Protein AF-0000000066316072 (afdb_homodimer)

Radius of gyration: 16.35 Å; Cα contacts (8 Å, |Δi|>4): 470; chains: 2; bounding box: 33×49×36 Å

Secondary structure (DSSP, 8-state):
--HHHHHHTTSS---EEEE-SSEEEEE-SS-SSSEEEEEEESS----GGG--GGGTHHHHHHHHHHHHHHHHTT-TTSEEEEEEESGGGT--SSS--EEEEESS------/--HHHHHHTTSS---EEEE-SSEEEEE-SS-SSSEEEEEEESS----GGG--GGGTHHHHHHHHHHHHHHHHTT-TTSEEEEEEESGGGT--SSS--EEEEESS------

pLDDT: mean 97.1, std 3.56, range [77.38, 98.94]

Nearest PDB structures (foldseek):
  5km6-assembly1_A-2  TM=9.736E-01  e=7.467E-12  Homo sapiens
  5waa-assembly1_B  TM=9.781E-01  e=1.065E-11  Homo sapiens
  3qgz-assembly1_A  TM=9.758E-01  e=1.065E-11  Oryctolagus cuniculus
  3o1c-assembly1_A-2  TM=9.757E-01  e=1.431E-11  Oryctolagus cuniculus
  3n1s-assembly3_I  TM=9.451E-01  e=5.895E-12  Escherichia coli

Structure (mmCIF, N/CA/C/O backbone):
data_AF-0000000066316072-model_v1
#
loop_
_entity.id
_entity.type
_entity.pdbx_description
1 polymer 'HIT-like protein CPn_0488/CP_0266/CPj0488/CpB0508'
#
loop_
_atom_site.group_PDB
_atom_site.id
_atom_site.type_symbol
_atom_site.label_atom_id
_atom_site.label_alt_id
_atom_site.label_comp_id
_atom_site.label_asym_id
_atom_site.label_entity_id
_atom_site.label_seq_id
_atom_site.pdbx_PDB_ins_code
_atom_site.Cartn_x
_atom_site.Cartn_y
_atom_site.Cartn_z
_atom_site.occupancy
_atom_site.B_iso_or_equiv
_atom_site.auth_seq_id
_atom_site.auth_comp_id
_atom_site.auth_asym_id
_atom_site.auth_atom_id
_atom_site.pdbx_PDB_model_num
ATOM 1 N N . MET A 1 1 ? -16.406 16.297 9.016 1 86.69 1 MET A N 1
ATOM 2 C CA . MET A 1 1 ? -15.125 16.844 8.586 1 86.69 1 MET A CA 1
ATOM 3 C C . MET A 1 1 ? -13.977 16.094 9.25 1 86.69 1 MET A C 1
ATOM 5 O O . MET A 1 1 ? -14 15.852 10.461 1 86.69 1 MET A O 1
ATOM 9 N N . THR A 1 2 ? -13 15.633 8.477 1 93 2 THR A N 1
ATOM 10 C CA . THR A 1 2 ? -11.906 14.859 9.047 1 93 2 THR A CA 1
ATOM 11 C C . THR A 1 2 ? -10.742 15.766 9.43 1 93 2 THR A C 1
ATOM 13 O O . THR A 1 2 ? -10.688 16.922 9.016 1 93 2 THR A O 1
ATOM 16 N N . VAL A 1 3 ? -9.914 15.281 10.273 1 95.06 3 VAL A N 1
ATOM 17 C CA . VAL A 1 3 ? -8.719 16.031 10.648 1 95.06 3 VAL A CA 1
ATOM 18 C C . VAL A 1 3 ? -7.91 16.375 9.406 1 95.06 3 VAL A C 1
ATOM 20 O O . VAL A 1 3 ? -7.301 17.453 9.336 1 95.06 3 VAL A O 1
ATOM 23 N N . PHE A 1 4 ? -7.941 15.539 8.367 1 96.81 4 PHE A N 1
ATOM 24 C CA . PHE A 1 4 ? -7.176 15.781 7.152 1 96.81 4 PHE A CA 1
ATOM 25 C C . PHE A 1 4 ? -7.781 16.922 6.352 1 96.81 4 PHE A C 1
ATOM 27 O O . PHE A 1 4 ? -7.055 17.719 5.75 1 96.81 4 PHE A O 1
ATOM 34 N N . LYS A 1 5 ? -9.055 16.984 6.391 1 96.31 5 LYS A N 1
ATOM 35 C CA . LYS A 1 5 ? -9.688 18.125 5.746 1 96.31 5 LYS A CA 1
ATOM 36 C C . LYS A 1 5 ? -9.305 19.438 6.441 1 96.31 5 LYS A C 1
ATOM 38 O O . LYS A 1 5 ? -9.102 20.453 5.785 1 96.31 5 LYS A O 1
ATOM 43 N N . GLN A 1 6 ? -9.234 19.359 7.758 1 96.75 6 GLN A N 1
ATOM 44 C CA . GLN A 1 6 ? -8.844 20.547 8.523 1 96.75 6 GLN A CA 1
ATOM 45 C C . GLN A 1 6 ? -7.41 20.953 8.203 1 96.75 6 GLN A C 1
ATOM 47 O O . GLN A 1 6 ? -7.109 22.156 8.109 1 96.75 6 GLN A O 1
ATOM 52 N N . ILE A 1 7 ? -6.582 20.016 8.055 1 96.44 7 ILE A N 1
ATOM 53 C CA . ILE A 1 7 ? -5.191 20.266 7.691 1 96.44 7 ILE A CA 1
ATOM 54 C C . ILE A 1 7 ? -5.121 20.891 6.301 1 96.44 7 ILE A C 1
ATOM 56 O O . ILE A 1 7 ? -4.465 21.906 6.102 1 96.44 7 ILE A O 1
ATOM 60 N N . ILE A 1 8 ? -5.852 20.328 5.352 1 96.62 8 ILE A N 1
ATOM 61 C CA . ILE A 1 8 ? -5.871 20.781 3.965 1 96.62 8 ILE A CA 1
ATOM 62 C C . ILE A 1 8 ? -6.395 22.203 3.889 1 96.62 8 ILE A C 1
ATOM 64 O O . ILE A 1 8 ? -5.895 23.016 3.105 1 96.62 8 ILE A O 1
ATOM 68 N N . ASP A 1 9 ? -7.301 22.516 4.773 1 96.12 9 ASP A N 1
ATOM 69 C CA . ASP A 1 9 ? -7.934 23.828 4.777 1 96.12 9 ASP A CA 1
ATOM 70 C C . ASP A 1 9 ? -7.109 24.844 5.578 1 96.12 9 ASP A C 1
ATOM 72 O O . ASP A 1 9 ? -7.461 26.016 5.656 1 96.12 9 ASP A O 1
ATOM 76 N N . GLY A 1 10 ? -6.094 24.391 6.18 1 95.38 10 GLY A N 1
ATOM 77 C CA . GLY A 1 10 ? -5.203 25.266 6.914 1 95.38 10 GLY A CA 1
ATOM 78 C C . GLY A 1 10 ? -5.723 25.625 8.297 1 95.38 10 GLY A C 1
ATOM 79 O O . GLY A 1 10 ? -5.309 26.641 8.875 1 95.38 10 GLY A O 1
ATOM 80 N N . LEU A 1 11 ? -6.609 24.844 8.797 1 95.75 11 LEU A N 1
ATOM 81 C CA . LEU A 1 11 ? -7.234 25.141 10.078 1 95.75 11 LEU A CA 1
ATOM 82 C C . LEU A 1 11 ? -6.414 24.562 11.227 1 95.75 11 LEU A C 1
ATOM 84 O O . LEU A 1 11 ? -6.5 25.047 12.359 1 95.75 11 LEU A O 1
ATOM 88 N N . ILE A 1 12 ? -5.742 23.484 11.031 1 94.88 12 ILE A N 1
ATOM 89 C CA . ILE A 1 12 ? -4.879 22.859 12.023 1 94.88 12 ILE A CA 1
ATOM 90 C C . ILE A 1 12 ? -3.441 22.812 11.5 1 94.88 12 ILE A C 1
ATOM 92 O O . ILE A 1 12 ? -3.211 22.594 10.312 1 94.88 12 ILE A O 1
ATOM 96 N N . ASP A 1 13 ? -2.564 22.922 12.461 1 95.38 13 ASP A N 1
ATOM 97 C CA . ASP A 1 13 ? -1.148 22.875 12.109 1 95.38 13 ASP A CA 1
ATOM 98 C C . ASP A 1 13 ? -0.702 21.438 11.828 1 95.38 13 ASP A C 1
ATOM 100 O O . ASP A 1 13 ? -1.252 20.5 12.391 1 95.38 13 ASP A O 1
ATOM 104 N N . CYS A 1 14 ? 0.222 21.328 10.93 1 96.38 14 CYS A N 1
ATOM 105 C CA . CYS A 1 14 ? 0.843 20.047 10.602 1 96.38 14 CYS A CA 1
ATOM 106 C C . CYS A 1 14 ? 2.297 20.234 10.18 1 96.38 14 CYS A C 1
ATOM 108 O O . CYS A 1 14 ? 2.719 21.359 9.883 1 96.38 14 CYS A O 1
ATOM 110 N N . GLU A 1 15 ? 3.051 19.234 10.32 1 98.19 15 GLU A N 1
ATOM 111 C CA . GLU A 1 15 ? 4.383 19.25 9.734 1 98.19 15 GLU A CA 1
ATOM 112 C C . GLU A 1 15 ? 4.348 18.766 8.281 1 98.19 15 GLU A C 1
ATOM 114 O O . GLU A 1 15 ? 4.586 17.594 8 1 98.19 15 GLU A O 1
ATOM 119 N N . LYS A 1 16 ? 4.16 19.719 7.465 1 98.62 16 LYS A N 1
ATOM 120 C CA . LYS A 1 16 ? 4.023 19.453 6.039 1 98.62 16 LYS A CA 1
ATOM 121 C C . LYS A 1 16 ? 5.383 19.203 5.391 1 98.62 16 LYS A C 1
ATOM 123 O O . LYS A 1 16 ? 6.316 20 5.59 1 98.62 16 LYS A O 1
ATOM 128 N N . VAL A 1 17 ? 5.426 18.219 4.582 1 98.88 17 VAL A N 1
ATOM 129 C CA . VAL A 1 17 ? 6.715 17.938 3.959 1 98.88 17 VAL A CA 1
ATOM 130 C C . VAL A 1 17 ? 6.578 17.984 2.439 1 98.88 17 VAL A C 1
ATOM 132 O O . VAL A 1 17 ? 7.582 17.984 1.72 1 98.88 17 VAL A O 1
ATOM 135 N N . PHE A 1 18 ? 5.445 17.984 1.905 1 98.88 18 PHE A N 1
ATOM 136 C CA . PHE A 1 18 ? 5.188 18.031 0.471 1 98.88 18 PHE A CA 1
ATOM 137 C C . PHE A 1 18 ? 3.771 18.516 0.189 1 98.88 18 PHE A C 1
ATOM 139 O O . PHE A 1 18 ? 2.848 18.25 0.956 1 98.88 18 PHE A O 1
ATOM 146 N N . GLU A 1 19 ? 3.643 19.25 -0.832 1 98.69 19 GLU A N 1
ATOM 147 C CA . GLU A 1 19 ? 2.303 19.625 -1.274 1 98.69 19 GLU A CA 1
ATOM 148 C C . GLU A 1 19 ? 2.289 19.984 -2.758 1 98.69 19 GLU A C 1
ATOM 150 O O . GLU A 1 19 ? 3.211 20.625 -3.256 1 98.69 19 GLU A O 1
ATOM 155 N N . ASN A 1 20 ? 1.341 19.516 -3.434 1 98.5 20 ASN A N 1
ATOM 156 C CA . ASN A 1 20 ? 1.048 19.969 -4.793 1 98.5 20 ASN A CA 1
ATOM 157 C C . ASN A 1 20 ? -0.454 20.109 -5.023 1 98.5 20 ASN A C 1
ATOM 159 O O . ASN A 1 20 ? -1.217 20.281 -4.074 1 98.5 20 ASN A O 1
ATOM 163 N N . GLU A 1 21 ? -0.884 20.109 -6.227 1 98.06 21 GLU A N 1
ATOM 164 C CA . GLU A 1 21 ? -2.289 20.344 -6.547 1 98.06 21 GLU A CA 1
ATOM 165 C C . GLU A 1 21 ? -3.176 19.234 -5.996 1 98.06 21 GLU A C 1
ATOM 167 O O . GLU A 1 21 ? -4.293 19.484 -5.543 1 98.06 21 GLU A O 1
ATOM 172 N N . ASN A 1 22 ? -2.682 18.031 -5.926 1 98.62 22 ASN A N 1
ATOM 173 C CA . ASN A 1 22 ? -3.543 16.891 -5.668 1 98.62 22 ASN A CA 1
ATOM 174 C C . ASN A 1 22 ? -3.271 16.281 -4.297 1 98.62 22 ASN A C 1
ATOM 176 O O . ASN A 1 22 ? -4.117 15.57 -3.748 1 98.62 22 ASN A O 1
ATOM 180 N N . PHE A 1 23 ? -2.059 16.594 -3.768 1 98.81 23 PHE A N 1
ATOM 181 C CA . PHE A 1 23 ? -1.688 15.867 -2.557 1 98.81 23 PHE A CA 1
ATOM 182 C C . PHE A 1 23 ? -1.082 16.812 -1.525 1 98.81 23 PHE A C 1
ATOM 184 O O . PHE A 1 23 ? -0.524 17.859 -1.882 1 98.81 23 PHE A O 1
ATOM 191 N N . ILE A 1 24 ? -1.303 16.438 -0.273 1 98.81 24 ILE A N 1
ATOM 192 C CA . ILE A 1 24 ? -0.502 16.953 0.83 1 98.81 24 ILE A CA 1
ATOM 193 C C . ILE A 1 24 ? 0.149 15.797 1.585 1 98.81 24 ILE A C 1
ATOM 195 O O . ILE A 1 24 ? -0.46 14.742 1.754 1 98.81 24 ILE A O 1
ATOM 199 N N . ALA A 1 25 ? 1.412 15.914 1.933 1 98.94 25 ALA A N 1
ATOM 200 C CA . ALA A 1 25 ? 2.094 14.93 2.768 1 98.94 25 ALA A CA 1
ATOM 201 C C . ALA A 1 25 ? 2.584 15.562 4.07 1 98.94 25 ALA A C 1
ATOM 203 O O . ALA A 1 25 ? 3.125 16.672 4.066 1 98.94 25 ALA A O 1
ATOM 204 N N . ILE A 1 26 ? 2.359 14.852 5.125 1 98.88 26 ILE A N 1
ATOM 205 C CA . ILE A 1 26 ? 2.695 15.375 6.445 1 98.88 26 ILE A CA 1
ATOM 206 C C . ILE A 1 26 ? 3.395 14.289 7.266 1 98.88 26 ILE A C 1
ATOM 208 O O . ILE A 1 26 ? 3.299 13.102 6.945 1 98.88 26 ILE A O 1
ATOM 212 N N . LYS A 1 27 ? 4.121 14.727 8.258 1 98.81 27 LYS A N 1
ATOM 213 C CA . LYS A 1 27 ? 4.605 13.766 9.242 1 98.81 27 LYS A CA 1
ATOM 214 C C . LYS A 1 27 ? 3.479 13.312 10.164 1 98.81 27 LYS A C 1
ATOM 216 O O . LYS A 1 27 ? 2.668 14.125 10.609 1 98.81 27 LYS A O 1
ATOM 221 N N . ASP A 1 28 ? 3.406 12.055 10.336 1 98.12 28 ASP A N 1
ATOM 222 C CA . ASP A 1 28 ? 2.414 11.562 11.289 1 98.12 28 ASP A CA 1
ATOM 223 C C . ASP A 1 28 ? 2.693 12.094 12.695 1 98.12 28 ASP A C 1
ATOM 225 O O . ASP A 1 28 ? 3.842 12.102 13.148 1 98.12 28 ASP A O 1
ATOM 229 N N . ARG A 1 29 ? 1.689 12.516 13.312 1 95.12 29 ARG A N 1
ATOM 230 C CA . ARG A 1 29 ? 1.823 13.078 14.648 1 95.12 29 ARG A CA 1
ATOM 231 C C . ARG A 1 29 ? 2.244 12.016 15.656 1 95.12 29 ARG A C 1
ATOM 233 O O . ARG A 1 29 ? 2.934 12.312 16.625 1 95.12 29 ARG A O 1
ATOM 240 N N . PHE A 1 30 ? 1.813 10.828 15.492 1 95.44 30 PHE A N 1
ATOM 241 C CA . PHE A 1 30 ? 2.141 9.695 16.344 1 95.44 30 PHE A CA 1
ATOM 242 C C . PHE A 1 30 ? 2.924 8.641 15.57 1 95.44 30 PHE A C 1
ATOM 244 O O . PHE A 1 30 ? 2.441 7.527 15.367 1 95.44 30 PHE A O 1
ATOM 251 N N . PRO A 1 31 ? 4.121 8.961 15.32 1 97.5 31 PRO A N 1
ATOM 252 C CA . PRO A 1 31 ? 4.902 8.109 14.43 1 97.5 31 PRO A CA 1
ATOM 253 C C . PRO A 1 31 ? 5.125 6.707 14.992 1 97.5 31 PRO A C 1
ATOM 255 O O . PRO A 1 31 ? 5.383 6.555 16.188 1 97.5 31 PRO A O 1
ATOM 258 N N . GLN A 1 32 ? 4.965 5.73 14.148 1 96.5 32 GLN A N 1
ATOM 259 C CA . GLN A 1 32 ? 5.184 4.34 14.523 1 96.5 32 GLN A CA 1
ATOM 260 C C . GLN A 1 32 ? 6.535 3.842 14.016 1 96.5 32 GLN A C 1
ATOM 262 O O . GLN A 1 32 ? 6.891 2.678 14.211 1 96.5 32 GLN A O 1
ATOM 267 N N . ALA A 1 33 ? 7.297 4.602 13.375 1 97.44 33 ALA A N 1
ATOM 268 C CA . ALA A 1 33 ? 8.664 4.398 12.891 1 97.44 33 ALA A CA 1
ATOM 269 C C . ALA A 1 33 ? 9.422 5.719 12.836 1 97.44 33 ALA A C 1
ATOM 271 O O . ALA A 1 33 ? 8.82 6.793 12.891 1 97.44 33 ALA A O 1
ATOM 272 N N . PRO A 1 34 ? 10.75 5.66 12.781 1 98.31 34 PRO A N 1
ATOM 273 C CA . PRO A 1 34 ? 11.516 6.914 12.734 1 98.31 34 PRO A CA 1
ATOM 274 C C . PRO A 1 34 ? 11.047 7.848 11.625 1 98.31 34 PRO A C 1
ATOM 276 O O . PRO A 1 3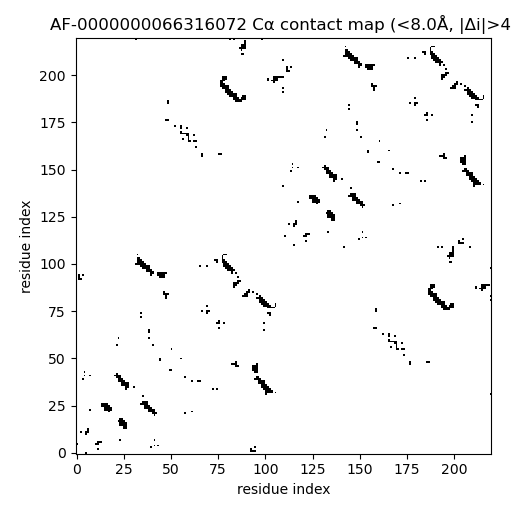4 ? 11.023 9.07 11.805 1 98.31 34 PRO A O 1
ATOM 279 N N . VAL A 1 35 ? 10.781 7.32 10.508 1 98.69 35 VAL A N 1
ATOM 280 C CA . VAL A 1 35 ? 10.125 8.039 9.422 1 98.69 35 VAL A CA 1
ATOM 281 C C . VAL A 1 35 ? 8.711 7.492 9.234 1 98.69 35 VAL A C 1
ATOM 283 O O . VAL A 1 35 ? 8.523 6.301 8.984 1 98.69 35 VAL A O 1
ATOM 286 N N . HIS A 1 36 ? 7.73 8.234 9.445 1 98.81 36 HIS A N 1
ATOM 287 C CA . HIS A 1 36 ? 6.32 7.91 9.234 1 98.81 36 HIS A CA 1
ATOM 288 C C . HIS A 1 36 ? 5.566 9.094 8.641 1 98.81 36 HIS A C 1
ATOM 290 O O . HIS A 1 36 ? 5.227 10.039 9.359 1 98.81 36 HIS A O 1
ATOM 296 N N . LEU A 1 37 ? 5.379 9.031 7.395 1 98.94 37 LEU A N 1
ATOM 297 C CA . LEU A 1 37 ? 4.711 10.094 6.652 1 98.94 37 LEU A CA 1
ATOM 298 C C . LEU A 1 37 ? 3.326 9.648 6.195 1 98.94 37 LEU A C 1
ATOM 300 O O . LEU A 1 37 ? 3.092 8.453 5.98 1 98.94 37 LEU A O 1
ATOM 304 N N . LEU A 1 38 ? 2.443 10.594 6.086 1 98.88 38 LEU A N 1
ATOM 305 C CA . LEU A 1 38 ? 1.112 10.391 5.527 1 98.88 38 LEU A CA 1
ATOM 306 C C . LEU A 1 38 ? 0.953 11.148 4.215 1 98.88 38 LEU A C 1
ATOM 308 O O . LEU A 1 38 ? 1.132 12.367 4.172 1 98.88 38 LEU A O 1
ATOM 312 N N . ILE A 1 39 ? 0.722 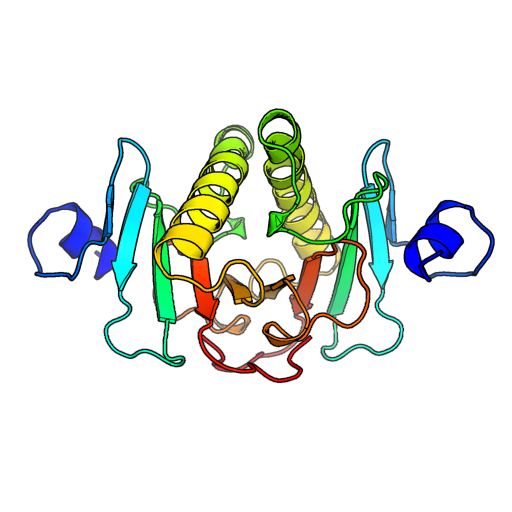10.445 3.158 1 98.94 39 ILE A N 1
ATOM 313 C CA . ILE A 1 39 ? 0.412 11.039 1.862 1 98.94 39 ILE A CA 1
ATOM 314 C C . ILE A 1 39 ? -1.1 11.047 1.646 1 98.94 39 ILE A C 1
ATOM 316 O O . ILE A 1 39 ? -1.73 9.992 1.589 1 98.94 39 ILE A O 1
ATOM 320 N N . ILE A 1 40 ? -1.68 12.227 1.47 1 98.81 40 ILE A N 1
ATOM 321 C CA . ILE A 1 40 ? -3.123 12.422 1.574 1 98.81 40 ILE A CA 1
ATOM 322 C C . ILE A 1 40 ? -3.641 13.125 0.32 1 98.81 40 ILE A C 1
ATOM 324 O O . ILE A 1 40 ? -3.258 14.258 0.031 1 98.81 40 ILE A O 1
ATOM 328 N N . PRO A 1 41 ? -4.457 12.43 -0.458 1 98.75 41 PRO A N 1
ATOM 329 C CA . PRO A 1 41 ? -5.113 13.18 -1.53 1 98.75 41 PRO A CA 1
ATOM 330 C C . PRO A 1 41 ? -5.992 14.312 -1.004 1 98.75 41 PRO A C 1
ATOM 332 O O . PRO A 1 41 ? -6.699 14.141 -0.01 1 98.75 41 PRO A O 1
ATOM 335 N N . LYS A 1 42 ? -5.895 15.43 -1.644 1 98.06 42 LYS A N 1
ATOM 336 C CA . LYS A 1 42 ? -6.699 16.578 -1.213 1 98.06 42 LYS A CA 1
ATOM 337 C C . LYS A 1 42 ? -8.18 16.328 -1.484 1 98.06 42 LYS A C 1
ATOM 339 O O . LYS A 1 42 ? -9.039 16.812 -0.74 1 98.06 42 LYS A O 1
ATOM 344 N N . LYS A 1 43 ? -8.453 15.625 -2.564 1 97.19 43 LYS A N 1
ATOM 345 C CA . LYS A 1 43 ? -9.828 15.211 -2.807 1 97.19 43 LYS A CA 1
ATOM 346 C C . LYS A 1 43 ? -10.359 14.367 -1.654 1 97.19 43 LYS A C 1
ATOM 348 O O . LYS A 1 43 ? -9.664 13.484 -1.148 1 97.19 43 LYS A O 1
ATOM 353 N N . PRO A 1 44 ? -11.578 14.633 -1.208 1 97.06 44 PRO A N 1
ATOM 354 C CA . PRO A 1 44 ? -12.133 13.906 -0.063 1 97.06 44 PRO A CA 1
ATOM 355 C C . PRO A 1 44 ? -12.609 12.5 -0.429 1 97.06 44 PRO A C 1
ATOM 357 O O . PRO A 1 44 ? -13.82 12.258 -0.506 1 97.06 44 PRO A O 1
ATOM 360 N N . ILE A 1 45 ? -11.797 11.609 -0.565 1 98 45 ILE A N 1
ATOM 361 C CA . ILE A 1 45 ? -12.094 10.203 -0.807 1 98 45 ILE A CA 1
ATOM 362 C C . ILE A 1 45 ? -12.031 9.43 0.509 1 98 45 ILE A C 1
ATOM 364 O O . ILE A 1 45 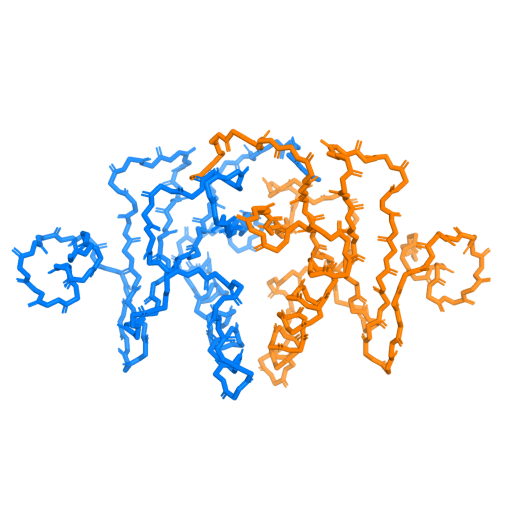? -10.977 9.344 1.14 1 98 45 ILE A O 1
ATOM 368 N N . PRO A 1 46 ? -13.094 8.852 0.931 1 98.31 46 PRO A N 1
ATOM 369 C CA . PRO A 1 46 ? -13.125 8.25 2.268 1 98.31 46 PRO A CA 1
ATOM 370 C C . PRO A 1 46 ? -12.219 7.031 2.389 1 98.31 46 PRO A C 1
ATOM 372 O O . PRO A 1 46 ? -11.453 6.918 3.35 1 98.31 46 PRO A O 1
ATOM 375 N N . ARG A 1 47 ? -12.398 6.121 1.463 1 98.62 47 ARG A N 1
ATOM 376 C CA . ARG A 1 47 ? -11.648 4.875 1.478 1 98.62 47 ARG A CA 1
ATOM 377 C C . ARG A 1 47 ? -10.992 4.617 0.126 1 98.62 47 ARG A C 1
ATOM 379 O O . ARG A 1 47 ? -11.43 5.145 -0.896 1 98.62 47 ARG A O 1
ATOM 386 N N . PHE A 1 48 ? -9.898 3.748 0.186 1 98.88 48 PHE A N 1
ATOM 387 C CA . PHE A 1 48 ? -9.289 3.307 -1.062 1 98.88 48 PHE A CA 1
ATOM 388 C C . PHE A 1 48 ? -10.336 2.693 -1.987 1 98.88 48 PHE A C 1
ATOM 390 O O . PHE A 1 48 ? -10.336 2.957 -3.191 1 98.88 48 PHE A O 1
ATOM 397 N N . GLN A 1 49 ? -11.234 1.927 -1.462 1 98.81 49 GLN A N 1
ATOM 398 C CA . GLN A 1 49 ? -12.266 1.227 -2.211 1 98.81 49 GLN A CA 1
ATOM 399 C C . GLN A 1 49 ? -13.242 2.211 -2.852 1 98.81 49 GLN A C 1
ATOM 401 O O . GLN A 1 49 ? -14.039 1.834 -3.717 1 98.81 49 GLN A O 1
ATOM 406 N N . ASP A 1 50 ? -13.203 3.414 -2.438 1 98.62 50 ASP A N 1
ATOM 407 C CA . ASP A 1 50 ? -14.148 4.414 -2.918 1 98.62 50 ASP A CA 1
ATOM 408 C C . ASP A 1 50 ? -13.539 5.27 -4.023 1 98.62 50 ASP A C 1
ATOM 410 O O . ASP A 1 50 ? -14.188 6.176 -4.551 1 98.62 50 ASP A O 1
ATOM 414 N N . ILE A 1 51 ? -12.25 5.016 -4.379 1 98.69 51 ILE A N 1
ATOM 415 C CA . ILE A 1 51 ? -11.648 5.758 -5.484 1 98.69 51 ILE A CA 1
ATOM 416 C C . ILE A 1 51 ? -12.438 5.496 -6.766 1 98.69 51 ILE A C 1
ATOM 418 O O . ILE A 1 51 ? -12.586 4.348 -7.191 1 98.69 51 ILE A O 1
ATOM 422 N N . PRO A 1 52 ? -12.906 6.574 -7.355 1 97.75 52 PRO A N 1
ATOM 423 C CA . PRO A 1 52 ? -13.555 6.355 -8.656 1 97.75 52 PRO A CA 1
ATOM 424 C C . PRO A 1 52 ? -12.578 5.844 -9.711 1 97.75 52 PRO A C 1
ATOM 426 O O . PRO A 1 52 ? -11.406 6.223 -9.719 1 97.75 52 PRO A O 1
ATOM 429 N N . GLY A 1 53 ? -13.078 5.031 -10.594 1 95.5 53 GLY A N 1
ATOM 430 C CA . GLY A 1 53 ? -12.25 4.422 -11.625 1 95.5 53 GLY A CA 1
ATOM 431 C C . GLY A 1 53 ? -11.383 5.426 -12.367 1 95.5 53 GLY A C 1
ATOM 432 O O . GLY A 1 53 ? -10.211 5.164 -12.633 1 95.5 53 GLY A O 1
ATOM 433 N N . ASP A 1 54 ? -11.914 6.543 -12.734 1 96.25 54 ASP A N 1
ATOM 434 C CA . ASP A 1 54 ? -11.211 7.551 -13.523 1 96.25 54 ASP A CA 1
ATOM 435 C C . ASP A 1 54 ? -10.25 8.359 -12.648 1 96.25 54 ASP A C 1
ATOM 437 O O . ASP A 1 54 ? -9.492 9.188 -13.156 1 96.25 54 ASP A O 1
ATOM 441 N N . GLU A 1 55 ? -10.266 8.102 -11.344 1 97.81 55 GLU A N 1
ATOM 442 C CA . GLU A 1 55 ? -9.383 8.812 -10.422 1 97.81 55 GLU A CA 1
ATOM 443 C C . GLU A 1 55 ? -8.258 7.906 -9.922 1 97.81 55 GLU A C 1
ATOM 445 O O . GLU A 1 55 ? -7.367 8.359 -9.203 1 97.81 55 GLU A O 1
ATOM 450 N N . MET A 1 56 ? -8.25 6.742 -10.406 1 98.38 56 MET A N 1
ATOM 451 C CA . MET A 1 56 ? -7.262 5.789 -9.914 1 98.38 56 MET A CA 1
A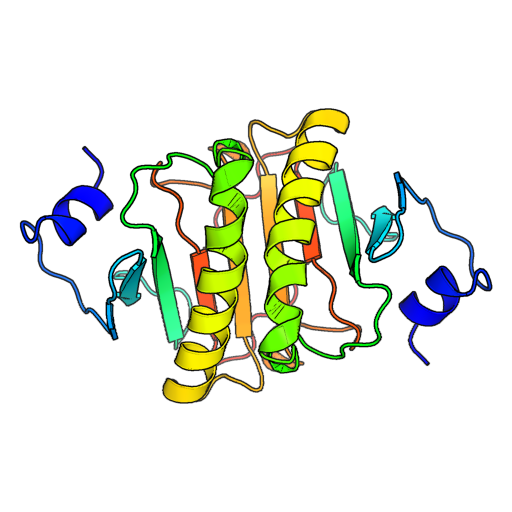TOM 452 C C . MET A 1 56 ? -5.855 6.211 -10.32 1 98.38 56 MET A C 1
ATOM 454 O O . MET A 1 56 ? -4.871 5.719 -9.773 1 98.38 56 MET A O 1
ATOM 458 N N . ILE A 1 57 ? -5.773 7.148 -11.281 1 98.19 57 ILE A N 1
ATOM 459 C CA . ILE A 1 57 ? -4.496 7.711 -11.703 1 98.19 57 ILE A CA 1
ATOM 460 C C . ILE A 1 57 ? -3.816 8.398 -10.523 1 98.19 57 ILE A C 1
ATOM 462 O O . ILE A 1 57 ? -2.594 8.555 -10.508 1 98.19 57 ILE A O 1
ATOM 466 N N . LEU A 1 58 ? -4.582 8.812 -9.523 1 98.38 58 LEU A N 1
ATOM 467 C CA . LEU A 1 58 ? -4.047 9.406 -8.297 1 98.38 58 LEU A CA 1
ATOM 468 C C . LEU A 1 58 ? -3.045 8.469 -7.637 1 98.38 58 LEU A C 1
ATOM 470 O O . LEU A 1 58 ? -2.076 8.93 -7.023 1 98.38 58 LEU A O 1
ATOM 474 N N . MET A 1 59 ? -3.217 7.176 -7.812 1 98.5 59 MET A N 1
ATOM 475 C CA . MET A 1 59 ? -2.33 6.219 -7.16 1 98.5 59 MET A CA 1
ATOM 476 C C . MET A 1 59 ? -0.975 6.168 -7.859 1 98.5 59 MET A C 1
ATOM 478 O O . MET A 1 59 ? 0.049 5.926 -7.215 1 98.5 59 MET A O 1
ATOM 482 N N . ALA A 1 60 ? -0.968 6.391 -9.156 1 98.69 60 ALA A N 1
ATOM 483 C CA . ALA A 1 60 ? 0.314 6.543 -9.844 1 98.69 60 ALA A CA 1
ATOM 484 C C . ALA A 1 60 ? 1.062 7.773 -9.336 1 98.69 60 ALA A C 1
ATOM 486 O O . ALA A 1 60 ? 2.266 7.711 -9.07 1 98.69 60 ALA A O 1
ATOM 487 N N . GLU A 1 61 ? 0.339 8.82 -9.203 1 98.69 61 GLU A N 1
ATOM 488 C CA . GLU A 1 61 ? 0.955 10.031 -8.688 1 98.69 61 GLU A CA 1
ATOM 489 C C . GLU A 1 61 ? 1.438 9.844 -7.25 1 98.69 61 GLU A C 1
ATOM 491 O O . GLU A 1 61 ? 2.545 10.266 -6.902 1 98.69 61 GLU A O 1
ATOM 496 N N . ALA A 1 62 ? 0.628 9.234 -6.438 1 98.81 62 ALA A N 1
ATOM 497 C CA . ALA A 1 62 ? 1.021 8.945 -5.059 1 98.81 62 ALA A CA 1
ATOM 498 C C . ALA A 1 62 ? 2.303 8.125 -5.016 1 98.81 62 ALA A C 1
ATOM 500 O O . ALA A 1 62 ? 3.17 8.352 -4.168 1 98.81 62 ALA A O 1
ATOM 501 N N . GLY A 1 63 ? 2.381 7.129 -5.926 1 98.88 63 GLY A N 1
ATOM 502 C CA . GLY A 1 63 ? 3.582 6.312 -5.992 1 98.88 63 GLY A CA 1
ATOM 503 C C . GLY A 1 63 ? 4.84 7.121 -6.242 1 98.88 63 GLY A C 1
ATOM 504 O O . GLY A 1 63 ? 5.879 6.875 -5.621 1 98.88 63 GLY A O 1
ATOM 505 N N . LYS A 1 64 ? 4.707 8.055 -7.102 1 98.81 64 LYS A N 1
ATOM 506 C CA . LYS A 1 64 ? 5.84 8.93 -7.367 1 98.81 64 LYS A CA 1
ATOM 507 C C . LYS A 1 64 ? 6.23 9.727 -6.121 1 98.81 64 LYS A C 1
ATOM 509 O O . LYS A 1 64 ? 7.414 9.891 -5.832 1 98.81 64 LYS A O 1
ATOM 514 N N . ILE A 1 65 ? 5.246 10.219 -5.438 1 98.94 65 ILE A N 1
ATOM 515 C CA . ILE A 1 65 ? 5.477 10.992 -4.223 1 98.94 65 ILE A CA 1
ATOM 516 C C . ILE A 1 65 ? 6.148 10.117 -3.17 1 98.94 65 ILE A C 1
ATOM 518 O O . ILE A 1 65 ? 7.078 10.555 -2.488 1 98.94 65 ILE A O 1
ATOM 522 N N . VAL A 1 66 ? 5.707 8.859 -3.064 1 98.94 66 VAL A N 1
ATOM 523 C CA . VAL A 1 66 ? 6.301 7.91 -2.133 1 98.94 66 VAL A CA 1
ATOM 524 C C . VAL A 1 66 ? 7.789 7.746 -2.438 1 98.94 66 VAL A C 1
ATOM 526 O O . VAL A 1 66 ? 8.633 7.867 -1.542 1 98.94 66 VAL A O 1
ATOM 529 N N . GLN A 1 67 ? 8.109 7.473 -3.707 1 98.88 67 GLN A N 1
ATOM 530 C CA . GLN A 1 67 ? 9.508 7.297 -4.082 1 98.88 67 GLN A CA 1
ATOM 531 C C . GLN A 1 67 ? 10.328 8.531 -3.746 1 98.88 67 GLN A C 1
ATOM 533 O O . GLN A 1 67 ? 11.438 8.43 -3.215 1 98.88 67 GLN A O 1
ATOM 538 N N . GLU A 1 68 ? 9.789 9.68 -4.086 1 98.88 68 GLU A N 1
ATOM 539 C CA . GLU A 1 68 ? 10.484 10.945 -3.875 1 98.88 68 GLU A CA 1
ATOM 540 C C . GLU A 1 68 ? 10.742 11.188 -2.391 1 98.88 68 GLU A C 1
ATOM 542 O O . GLU A 1 68 ? 11.867 11.5 -1.996 1 98.88 68 GLU A O 1
ATOM 547 N N . LEU A 1 69 ? 9.711 11.047 -1.577 1 98.94 69 LEU A N 1
ATOM 548 C CA . LEU A 1 69 ? 9.836 11.32 -0.149 1 98.94 69 LEU A CA 1
ATOM 549 C C . LEU A 1 69 ? 10.719 10.273 0.531 1 98.94 69 LEU A C 1
ATOM 551 O O . LEU A 1 69 ? 11.445 10.594 1.476 1 98.94 69 LEU A O 1
ATOM 555 N N . ALA A 1 70 ? 10.641 9.008 0.053 1 98.94 70 ALA A N 1
ATOM 556 C CA . ALA A 1 70 ? 11.531 7.984 0.59 1 98.94 70 ALA A CA 1
ATOM 557 C C . ALA A 1 70 ? 12.992 8.359 0.384 1 98.94 70 ALA A C 1
ATOM 559 O O . ALA A 1 70 ? 13.82 8.188 1.283 1 98.94 70 ALA A O 1
ATOM 560 N N . ALA A 1 71 ? 13.273 8.789 -0.789 1 98.81 71 ALA A N 1
ATOM 561 C CA . ALA A 1 71 ? 14.633 9.242 -1.083 1 98.81 71 ALA A CA 1
ATOM 562 C C . ALA A 1 71 ? 15.016 10.438 -0.22 1 98.81 71 ALA A C 1
ATOM 564 O O . ALA A 1 71 ? 16.094 10.469 0.37 1 98.81 71 ALA A O 1
ATOM 565 N N . GLU A 1 72 ? 14.156 11.445 -0.148 1 98.88 72 GLU A N 1
ATOM 566 C CA . GLU A 1 72 ? 14.414 12.688 0.577 1 98.88 72 GLU A CA 1
ATOM 567 C C . GLU A 1 72 ? 14.656 12.422 2.059 1 98.88 72 GLU A C 1
ATOM 569 O O . GLU A 1 72 ? 15.484 13.086 2.688 1 98.88 72 GLU A O 1
ATOM 574 N N . PHE A 1 73 ? 13.961 11.461 2.625 1 98.81 73 PHE A N 1
ATOM 575 C CA . PHE A 1 73 ? 14.047 11.188 4.055 1 98.81 73 PHE A CA 1
ATOM 576 C C . PHE A 1 73 ? 15.031 10.062 4.336 1 98.81 73 PHE A C 1
ATOM 578 O O . PHE A 1 73 ? 15.117 9.57 5.461 1 98.81 73 PHE A O 1
ATOM 585 N N . GLY A 1 74 ? 15.719 9.602 3.312 1 98.56 74 GLY A N 1
ATOM 586 C CA . GLY A 1 74 ? 16.844 8.688 3.471 1 98.56 74 GLY A CA 1
ATOM 587 C C . GLY A 1 74 ? 16.406 7.254 3.734 1 98.56 74 GLY A C 1
ATOM 588 O O . GLY A 1 74 ? 17.109 6.504 4.41 1 98.56 74 GLY A O 1
ATOM 589 N N . ILE A 1 75 ? 15.234 6.859 3.254 1 98.69 75 ILE A N 1
ATOM 590 C CA . ILE A 1 75 ? 14.758 5.516 3.549 1 98.69 75 ILE A CA 1
ATOM 591 C C . ILE A 1 75 ? 14.508 4.762 2.244 1 98.69 75 ILE A C 1
ATOM 593 O O . ILE A 1 75 ? 13.797 3.754 2.229 1 98.69 75 ILE A O 1
ATOM 597 N N . ALA A 1 76 ? 15.031 5.168 1.141 1 98.69 76 ALA A N 1
ATOM 598 C CA . ALA A 1 76 ? 14.781 4.609 -0.185 1 98.69 76 ALA A CA 1
ATOM 599 C C . ALA A 1 76 ? 15.164 3.135 -0.245 1 98.69 76 ALA A C 1
ATOM 601 O O . ALA A 1 76 ? 14.609 2.371 -1.033 1 98.69 76 ALA A O 1
ATOM 602 N N . ASP A 1 77 ? 16.062 2.705 0.631 1 97.5 77 ASP A N 1
ATOM 603 C CA . ASP A 1 77 ? 16.562 1.335 0.575 1 97.5 77 ASP A CA 1
ATOM 604 C C . ASP A 1 77 ? 15.711 0.399 1.423 1 97.5 77 ASP A C 1
ATOM 606 O O . ASP A 1 77 ? 15.867 -0.822 1.362 1 97.5 77 ASP A O 1
ATOM 610 N N . GLY A 1 78 ? 14.82 1.009 2.189 1 98.06 78 GLY A N 1
ATOM 611 C CA . GLY A 1 78 ? 13.977 0.183 3.041 1 98.06 78 GLY A CA 1
AT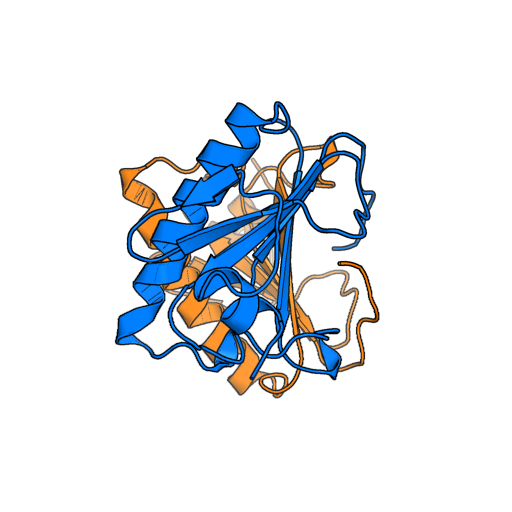OM 612 C C . GLY A 1 78 ? 12.828 0.949 3.658 1 98.06 78 GLY A C 1
ATOM 613 O O . GLY A 1 78 ? 13.031 1.788 4.539 1 98.06 78 GLY A O 1
ATOM 614 N N . TYR A 1 79 ? 11.641 0.578 3.223 1 98.62 79 TYR A N 1
ATOM 615 C CA . TYR A 1 79 ? 10.438 1.179 3.793 1 98.62 79 TYR A CA 1
ATOM 616 C C . TYR A 1 79 ? 9.211 0.314 3.518 1 98.62 79 TYR A C 1
ATOM 618 O O . TYR A 1 79 ? 9.305 -0.703 2.826 1 98.62 79 TYR A O 1
ATOM 626 N N . ARG A 1 80 ? 8.125 0.668 4.133 1 98.56 80 ARG A N 1
ATOM 627 C CA . ARG A 1 80 ? 6.844 -0.005 3.957 1 98.56 80 ARG A CA 1
ATOM 628 C C . ARG A 1 80 ? 5.742 0.995 3.627 1 98.56 80 ARG A C 1
ATOM 630 O O . ARG A 1 80 ? 5.691 2.082 4.203 1 98.56 80 ARG A O 1
ATOM 637 N N . VAL A 1 81 ? 4.961 0.69 2.65 1 98.81 81 VAL A N 1
ATOM 638 C CA . VAL A 1 81 ? 3.76 1.447 2.316 1 98.81 81 VAL A CA 1
ATOM 639 C C . VAL A 1 81 ? 2.523 0.701 2.814 1 98.81 81 VAL A C 1
ATOM 641 O O . VAL A 1 81 ? 2.391 -0.506 2.596 1 98.81 81 VAL A O 1
ATOM 644 N N . VAL A 1 82 ? 1.624 1.409 3.484 1 98.56 82 VAL A N 1
ATOM 645 C CA . VAL A 1 82 ? 0.423 0.778 4.02 1 98.56 82 VAL A CA 1
ATOM 646 C C . VAL A 1 82 ? -0.799 1.635 3.697 1 98.56 82 VAL A C 1
ATOM 648 O O . VAL A 1 82 ? -0.762 2.859 3.842 1 98.56 82 VAL A O 1
ATOM 651 N N . ILE A 1 83 ? -1.792 1.054 3.234 1 98.69 83 ILE A N 1
ATOM 652 C CA . ILE A 1 83 ? -3.107 1.671 3.102 1 98.69 83 ILE A CA 1
ATOM 653 C C . ILE A 1 83 ? -4.145 0.837 3.85 1 98.69 83 ILE A C 1
ATOM 655 O O . ILE A 1 83 ? -4.336 -0.344 3.549 1 98.69 83 ILE A O 1
ATOM 659 N N . ASN A 1 84 ? -4.781 1.417 4.793 1 98.31 84 ASN A N 1
ATOM 660 C CA . ASN A 1 84 ? -5.898 0.79 5.492 1 98.31 84 ASN A CA 1
ATOM 661 C C . ASN A 1 84 ? -7.238 1.204 4.887 1 98.31 84 ASN A C 1
ATOM 663 O O . ASN A 1 84 ? -7.496 2.395 4.699 1 98.31 84 ASN A O 1
ATOM 667 N N . ASN A 1 85 ? -7.938 0.236 4.527 1 98.56 85 ASN A N 1
ATOM 668 C CA . ASN A 1 85 ? -9.25 0.497 3.953 1 98.56 85 ASN A CA 1
ATOM 669 C C . ASN A 1 85 ? -10.367 -0.012 4.859 1 98.56 85 ASN A C 1
ATOM 671 O O . ASN A 1 85 ? -10.484 -1.217 5.094 1 98.56 85 ASN A O 1
ATOM 675 N N . GLY A 1 86 ? -11.219 0.859 5.375 1 97.69 86 GLY A N 1
ATOM 676 C CA . GLY A 1 86 ? -12.336 0.459 6.211 1 97.69 86 GLY A CA 1
ATOM 677 C C . GLY A 1 8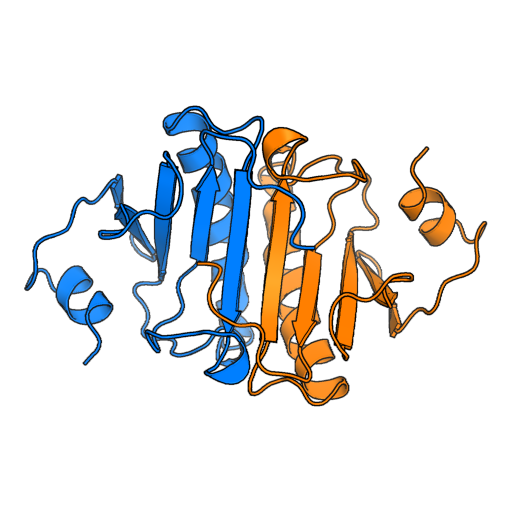6 ? -11.922 0.095 7.625 1 97.69 86 GLY A C 1
ATOM 678 O O . GLY A 1 86 ? -10.742 -0.118 7.895 1 97.69 86 GLY A O 1
ATOM 679 N N . ALA A 1 87 ? -12.953 -0.03 8.484 1 96 87 ALA A N 1
ATOM 680 C CA . ALA A 1 87 ? -12.711 -0.256 9.906 1 96 87 ALA A CA 1
ATOM 681 C C . ALA A 1 87 ? -11.984 -1.579 10.133 1 96 87 ALA A C 1
ATOM 683 O O . ALA A 1 87 ? -11.047 -1.649 10.93 1 96 87 ALA A O 1
ATOM 684 N N . GLU A 1 88 ? -12.367 -2.557 9.445 1 96.25 88 GLU A N 1
ATOM 685 C CA . GLU A 1 88 ? -11.742 -3.865 9.625 1 96.25 88 GLU A CA 1
ATOM 686 C C . GLU A 1 88 ? -10.312 -3.873 9.078 1 96.25 88 GLU A C 1
ATOM 688 O O . GLU A 1 88 ? -9.508 -4.727 9.453 1 96.25 88 GLU A O 1
ATOM 693 N N . GLY A 1 89 ? -10.008 -2.965 8.203 1 97.19 89 GLY A N 1
ATOM 694 C CA . GLY A 1 89 ? -8.648 -2.797 7.723 1 97.19 89 GLY A CA 1
ATOM 695 C C . GLY A 1 89 ? -7.777 -1.992 8.664 1 97.19 89 GLY A C 1
ATOM 696 O O . GLY A 1 89 ? -6.566 -1.871 8.453 1 97.19 89 GLY A O 1
ATOM 697 N N . GLY A 1 90 ? -8.453 -1.452 9.695 1 96.62 90 GLY A N 1
ATOM 698 C CA . GLY A 1 90 ? -7.723 -0.657 10.672 1 96.62 90 GLY A CA 1
ATOM 699 C C . GLY A 1 90 ? -7.758 0.831 10.367 1 96.62 90 GLY A C 1
ATOM 700 O O . GLY A 1 90 ? -6.98 1.6 10.938 1 96.62 90 GLY A O 1
ATOM 701 N N . GLN A 1 91 ? -8.547 1.211 9.477 1 97.06 91 GLN A N 1
ATOM 702 C CA . GLN A 1 91 ? -8.656 2.627 9.141 1 97.06 91 GLN A CA 1
ATOM 703 C C . GLN A 1 91 ? -9.352 3.402 10.258 1 97.06 91 GLN A C 1
ATOM 705 O O . GLN A 1 91 ? -10.453 3.047 10.68 1 97.06 91 GLN A O 1
ATOM 710 N N . ALA A 1 92 ? -8.68 4.469 10.688 1 95.44 92 ALA A N 1
ATOM 711 C CA . ALA A 1 92 ? -9.219 5.262 11.789 1 95.44 92 ALA A CA 1
ATOM 712 C C . ALA A 1 92 ? -9.734 6.609 11.297 1 95.44 92 ALA A C 1
ATOM 714 O O . ALA A 1 92 ? -10.617 7.211 11.914 1 95.44 92 ALA A O 1
ATOM 715 N N . VAL A 1 93 ? -9.141 7.137 10.281 1 96.75 93 VAL A N 1
ATOM 716 C CA . VAL A 1 93 ? -9.555 8.375 9.633 1 96.75 93 VAL A CA 1
ATOM 717 C C . VAL A 1 93 ? -10.117 8.062 8.25 1 96.75 93 VAL A C 1
ATOM 719 O O . VAL A 1 93 ? -9.43 7.477 7.41 1 96.75 93 VAL A O 1
ATOM 722 N N . PHE A 1 94 ? -11.391 8.391 8.102 1 97.56 94 PHE A N 1
ATOM 723 C CA . PHE A 1 94 ? -12.047 8.023 6.852 1 97.56 94 PHE A CA 1
ATOM 724 C C . PHE A 1 94 ? -11.852 9.109 5.801 1 97.56 94 PHE A C 1
ATOM 726 O O . PHE A 1 94 ? -12.82 9.695 5.316 1 97.56 94 PHE A O 1
ATOM 733 N N . HIS A 1 95 ? -10.719 9.359 5.5 1 98.5 95 HIS A N 1
ATOM 734 C CA . HIS A 1 95 ? -10.07 10.086 4.414 1 98.5 95 HIS A CA 1
ATOM 735 C C . HIS A 1 95 ? -8.812 9.352 3.941 1 98.5 95 HIS A C 1
ATOM 737 O O . HIS A 1 95 ? -7.852 9.211 4.695 1 98.5 95 HIS A O 1
ATOM 743 N N . LEU A 1 96 ? -8.93 8.859 2.727 1 98.44 96 LEU A N 1
ATOM 744 C CA . LEU A 1 96 ? -7.863 8.031 2.178 1 98.44 96 LEU A CA 1
ATOM 745 C C . LEU A 1 96 ? -6.492 8.633 2.469 1 98.44 96 LEU A C 1
ATOM 747 O O . LEU A 1 96 ? -6.305 9.844 2.332 1 98.44 96 LEU A O 1
ATOM 751 N N . HIS A 1 97 ? -5.586 7.848 2.953 1 98.62 97 HIS A N 1
ATOM 752 C CA . HIS A 1 97 ? -4.199 8.266 3.143 1 98.62 97 HIS A CA 1
ATOM 753 C C . HIS A 1 97 ? -3.258 7.066 3.09 1 98.62 97 HIS A C 1
ATOM 755 O O . HIS A 1 97 ? -3.643 5.949 3.443 1 98.62 97 HIS A O 1
ATOM 761 N N . ILE A 1 98 ? -2.084 7.336 2.646 1 98.88 98 ILE A N 1
ATOM 762 C CA . ILE A 1 98 ? -1.03 6.348 2.455 1 98.88 98 ILE A CA 1
ATOM 763 C C . ILE A 1 98 ? 0.058 6.539 3.51 1 98.88 98 ILE A C 1
ATOM 765 O O . ILE A 1 98 ? 0.604 7.637 3.652 1 98.88 98 ILE A O 1
ATOM 769 N N . HIS A 1 99 ? 0.273 5.504 4.234 1 98.88 99 HIS A N 1
ATOM 770 C CA . HIS A 1 99 ? 1.361 5.531 5.207 1 98.88 99 HIS A CA 1
ATOM 771 C C . HIS A 1 99 ? 2.688 5.152 4.559 1 98.88 99 HIS A C 1
ATOM 773 O O . HIS A 1 99 ? 2.783 4.129 3.877 1 98.88 99 HIS A O 1
ATOM 779 N N . LEU A 1 100 ? 3.648 5.918 4.73 1 98.88 100 LEU A N 1
ATOM 780 C CA . LEU A 1 100 ? 5.035 5.629 4.375 1 98.88 100 LEU A CA 1
ATOM 781 C C . LEU A 1 100 ? 5.902 5.52 5.625 1 98.88 100 LEU A C 1
ATOM 783 O O . LEU A 1 100 ? 6.129 6.516 6.316 1 98.88 100 LEU A O 1
ATOM 787 N N . LEU A 1 101 ? 6.355 4.316 5.898 1 98.62 101 LEU A N 1
ATOM 788 C CA . LEU A 1 101 ? 7.09 4.047 7.129 1 98.62 101 LEU A CA 1
ATOM 789 C C . LEU A 1 101 ? 8.508 3.57 6.824 1 98.62 101 LEU A C 1
ATOM 791 O O . LEU A 1 101 ? 8.711 2.783 5.902 1 98.62 101 LEU A O 1
ATOM 795 N N . GLY A 1 102 ? 9.484 4.031 7.512 1 98.31 102 GLY A N 1
ATOM 796 C CA . GLY A 1 102 ? 10.867 3.584 7.359 1 98.31 102 GLY A CA 1
ATOM 797 C C . GLY A 1 102 ? 11.797 4.145 8.422 1 98.31 102 GLY A C 1
ATOM 798 O O . GLY A 1 102 ? 11.336 4.66 9.445 1 98.31 102 GLY A O 1
ATOM 799 N N . GLY A 1 103 ? 13.086 3.9 8.242 1 98.19 103 GLY A N 1
ATOM 800 C CA . GLY A 1 103 ? 14.109 4.426 9.141 1 98.19 103 GLY A CA 1
ATOM 801 C C . GLY A 1 103 ? 14.586 3.41 10.164 1 98.19 103 GLY A C 1
ATOM 802 O O . GLY A 1 103 ? 15.445 3.713 10.992 1 98.19 103 GLY A O 1
ATOM 803 N N . ARG A 1 104 ? 14.031 2.25 10.164 1 96.69 104 ARG A N 1
ATOM 804 C CA . ARG A 1 104 ? 14.43 1.088 10.953 1 96.69 104 ARG A CA 1
ATOM 805 C C . ARG A 1 104 ? 13.891 -0.201 10.336 1 96.69 104 ARG A C 1
ATOM 807 O O . ARG A 1 104 ? 13.023 -0.162 9.461 1 96.69 104 ARG A O 1
ATOM 814 N N . PRO A 1 105 ? 14.414 -1.279 10.719 1 95.88 105 PRO A N 1
ATOM 815 C CA . PRO A 1 105 ? 13.781 -2.52 10.273 1 95.88 105 PRO A CA 1
ATOM 816 C C . PRO A 1 105 ? 12.336 -2.645 10.75 1 95.88 105 PRO A C 1
ATOM 818 O O . PRO A 1 105 ? 12.039 -2.414 11.922 1 95.88 105 PRO A O 1
ATOM 821 N N . LEU A 1 106 ? 11.297 -2.883 9.898 1 93 106 LEU A N 1
ATOM 822 C CA . LEU A 1 106 ? 9.867 -2.846 10.219 1 93 106 LEU A CA 1
ATOM 823 C C . LEU A 1 106 ? 9.32 -4.254 10.422 1 93 106 LEU A C 1
ATOM 825 O O . LEU A 1 106 ? 8.156 -4.426 10.789 1 93 106 LEU A O 1
ATOM 829 N N . GLY A 1 107 ? 10.148 -5.289 10.461 1 86.25 107 GLY A N 1
ATOM 830 C CA . GLY A 1 107 ? 9.688 -6.652 10.664 1 86.25 107 GLY A CA 1
ATOM 831 C C . GLY A 1 107 ? 8.766 -7.141 9.555 1 86.25 107 GLY A C 1
ATOM 832 O O . GLY A 1 107 ? 8.555 -6.438 8.562 1 86.25 107 GLY A O 1
ATOM 833 N N . ALA A 1 108 ? 8.172 -8.367 9.898 1 77.38 108 ALA A N 1
ATOM 834 C CA . ALA A 1 108 ? 7.355 -9.023 8.875 1 77.38 108 ALA A CA 1
ATOM 835 C C . ALA A 1 108 ? 5.867 -8.852 9.164 1 77.38 108 ALA A C 1
ATOM 837 O O . ALA A 1 108 ? 5.418 -9.07 10.289 1 77.38 108 ALA A O 1
ATOM 838 N N . ILE A 1 109 ? 5.117 -8.086 8.414 1 78.94 109 ILE A N 1
ATOM 839 C CA . ILE A 1 109 ? 3.678 -7.996 8.633 1 78.94 109 ILE A CA 1
ATOM 840 C C . ILE A 1 109 ? 2.936 -8.578 7.43 1 78.94 109 ILE A C 1
ATOM 842 O O . ILE A 1 109 ? 1.729 -8.82 7.496 1 78.94 109 ILE A O 1
ATOM 846 N N . ALA A 1 110 ? 3.678 -8.773 6.453 1 80.5 110 ALA A N 1
ATOM 847 C CA . ALA A 1 110 ? 3.143 -9.359 5.23 1 80.5 110 ALA A CA 1
ATOM 848 C C . ALA A 1 110 ? 4.254 -9.984 4.387 1 80.5 110 ALA A C 1
ATOM 850 O O . ALA A 1 110 ? 5.426 -9.617 4.523 1 80.5 110 ALA A O 1
ATOM 851 N N . MET B 1 1 ? 16.703 -15.688 -10.312 1 86.62 1 MET B N 1
ATOM 852 C CA . MET B 1 1 ? 15.305 -15.875 -10.672 1 86.62 1 MET B CA 1
ATOM 853 C C . MET B 1 1 ? 14.43 -16 -9.43 1 86.62 1 MET B C 1
ATOM 855 O O . MET B 1 1 ? 14.766 -16.734 -8.5 1 86.62 1 MET B O 1
ATOM 859 N N . THR B 1 2 ? 13.375 -15.211 -9.336 1 92.94 2 THR B N 1
ATOM 860 C CA . THR B 1 2 ? 12.531 -15.227 -8.141 1 92.94 2 THR B CA 1
ATOM 861 C C . THR B 1 2 ? 11.406 -16.25 -8.289 1 92.94 2 THR B C 1
ATOM 863 O O . THR B 1 2 ? 11.133 -16.719 -9.391 1 92.94 2 THR B O 1
ATOM 866 N N . VAL B 1 3 ? 10.867 -16.625 -7.195 1 94.94 3 VAL B N 1
ATOM 867 C CA . VAL B 1 3 ? 9.727 -17.531 -7.207 1 94.94 3 VAL B CA 1
ATOM 868 C C . VAL B 1 3 ? 8.602 -16.938 -8.062 1 94.94 3 VAL B C 1
ATOM 870 O O . VAL B 1 3 ? 7.891 -17.672 -8.75 1 94.94 3 VAL B O 1
ATOM 873 N N . PHE B 1 4 ? 8.477 -15.617 -8.117 1 96.81 4 PHE B N 1
ATOM 874 C CA . PHE B 1 4 ? 7.418 -14.969 -8.883 1 96.81 4 PHE B CA 1
ATOM 875 C C . PHE B 1 4 ? 7.684 -15.086 -10.375 1 96.81 4 PHE B C 1
ATOM 877 O O . PHE B 1 4 ? 6.754 -15.25 -11.164 1 96.81 4 PHE B O 1
ATOM 884 N N . LYS B 1 5 ? 8.914 -15 -10.703 1 96.19 5 LYS B N 1
ATOM 885 C CA . LYS B 1 5 ? 9.25 -15.227 -12.109 1 96.19 5 LYS B CA 1
ATOM 886 C C . LYS B 1 5 ? 8.906 -16.656 -12.531 1 96.19 5 LYS B C 1
ATOM 888 O O . LYS B 1 5 ? 8.445 -16.875 -13.656 1 96.19 5 LYS B O 1
ATOM 893 N N . GLN B 1 6 ? 9.164 -17.578 -11.625 1 96.69 6 GLN B N 1
ATOM 894 C CA . GLN B 1 6 ? 8.844 -18.969 -11.922 1 96.69 6 GLN B CA 1
ATOM 895 C C . GLN B 1 6 ? 7.344 -19.172 -12.078 1 96.69 6 GLN B C 1
ATOM 897 O O . GLN B 1 6 ? 6.898 -19.938 -12.938 1 96.69 6 GLN B O 1
ATOM 902 N N . ILE B 1 7 ? 6.605 -18.531 -11.281 1 96.38 7 ILE B N 1
ATOM 903 C CA . ILE B 1 7 ? 5.152 -18.578 -11.352 1 96.38 7 ILE B CA 1
ATOM 904 C C . ILE B 1 7 ? 4.68 -17.984 -12.672 1 96.38 7 ILE B C 1
ATOM 906 O O . ILE B 1 7 ? 3.885 -18.594 -13.391 1 96.38 7 ILE B O 1
ATOM 910 N N . ILE B 1 8 ? 5.211 -16.828 -13.039 1 96.5 8 ILE B N 1
ATOM 911 C CA . ILE B 1 8 ? 4.84 -16.109 -14.25 1 96.5 8 ILE B CA 1
ATOM 912 C C . ILE B 1 8 ? 5.168 -16.953 -15.477 1 96.5 8 ILE B C 1
ATOM 914 O O . ILE B 1 8 ? 4.406 -16.969 -16.453 1 96.5 8 ILE B O 1
ATOM 918 N N . ASP B 1 9 ? 6.227 -17.719 -15.367 1 96 9 ASP B N 1
ATOM 919 C CA . ASP B 1 9 ? 6.691 -18.531 -16.484 1 96 9 ASP B CA 1
ATOM 920 C C . ASP B 1 9 ? 5.988 -19.875 -16.516 1 96 9 ASP B C 1
ATOM 922 O O . ASP B 1 9 ? 6.219 -20.688 -17.422 1 96 9 ASP B O 1
ATOM 926 N N . GLY B 1 10 ? 5.211 -20.125 -15.547 1 95.31 10 GLY B N 1
ATOM 927 C CA . GLY B 1 10 ? 4.434 -21.359 -15.516 1 95.31 10 GLY B CA 1
ATOM 928 C C . GLY B 1 10 ? 5.234 -22.562 -15.039 1 95.31 10 GLY B C 1
ATOM 929 O O . GLY B 1 10 ? 4.871 -23.703 -15.312 1 95.31 10 GLY B O 1
ATOM 930 N N . LEU B 1 11 ? 6.281 -22.297 -14.359 1 95.69 11 LEU B N 1
ATOM 931 C CA . LEU B 1 11 ? 7.172 -23.359 -13.914 1 95.69 11 LEU B CA 1
ATOM 932 C C . LEU B 1 11 ? 6.723 -23.922 -12.57 1 95.69 11 LEU B C 1
ATOM 934 O O . LEU B 1 11 ? 7.035 -25.062 -12.227 1 95.69 11 LEU B O 1
ATOM 938 N N . ILE B 1 12 ? 6.145 -23.141 -11.734 1 94.81 12 ILE B N 1
ATOM 939 C CA . ILE B 1 12 ? 5.621 -23.562 -10.438 1 94.81 12 ILE B CA 1
ATOM 940 C C . ILE B 1 12 ? 4.117 -23.297 -10.383 1 94.81 12 ILE B C 1
ATOM 942 O O . ILE B 1 12 ? 3.633 -22.297 -10.914 1 94.81 12 ILE B O 1
ATOM 946 N N . ASP B 1 13 ? 3.488 -24.172 -9.641 1 95.31 13 ASP B N 1
ATOM 947 C CA . ASP B 1 13 ? 2.045 -24.031 -9.484 1 95.31 13 ASP B CA 1
ATOM 948 C C . ASP B 1 13 ? 1.701 -22.922 -8.5 1 95.31 13 ASP B C 1
ATOM 950 O O . ASP B 1 13 ? 2.477 -22.625 -7.582 1 95.31 13 ASP B O 1
ATOM 954 N N . CYS B 1 14 ? 0.606 -22.281 -8.758 1 96.31 14 CYS B N 1
ATOM 955 C CA . CYS B 1 14 ? 0.069 -21.25 -7.875 1 96.31 14 CYS B CA 1
ATOM 956 C C . CYS B 1 14 ? -1.454 -21.234 -7.922 1 96.31 14 CYS B C 1
ATOM 958 O O . CYS B 1 14 ? -2.059 -21.812 -8.828 1 96.31 14 CYS B O 1
ATOM 960 N N . GLU B 1 15 ? -2.039 -20.734 -6.922 1 98.19 15 GLU B N 1
ATOM 961 C CA . GLU B 1 15 ? -3.471 -20.453 -6.977 1 98.19 15 GLU B CA 1
ATOM 962 C C . GLU B 1 15 ? -3.734 -19.062 -7.555 1 98.19 15 GLU B C 1
ATOM 964 O O . GLU B 1 15 ? -3.91 -18.094 -6.812 1 98.19 15 GLU B O 1
ATOM 969 N N . LYS B 1 16 ? -3.855 -19.094 -8.812 1 98.62 16 LYS B N 1
ATOM 970 C CA . LYS B 1 16 ? -4.043 -17.844 -9.547 1 98.62 16 LYS B CA 1
ATOM 971 C C . LYS B 1 16 ? -5.484 -17.359 -9.453 1 98.62 16 LYS B C 1
ATOM 973 O O . LYS B 1 16 ? -6.422 -18.141 -9.672 1 98.62 16 LYS B O 1
ATOM 978 N N . VAL B 1 17 ? -5.617 -16.094 -9.234 1 98.88 17 VAL B N 1
ATOM 979 C CA . VAL B 1 17 ? -6.98 -15.594 -9.102 1 98.88 17 VAL B CA 1
ATOM 980 C C . VAL B 1 17 ? -7.223 -14.492 -10.133 1 98.88 17 VAL B C 1
ATOM 982 O O . VAL B 1 17 ? -8.367 -14.078 -10.359 1 98.88 17 VAL B O 1
ATOM 985 N N . PHE B 1 18 ? -6.258 -13.984 -10.742 1 98.88 18 PHE B N 1
ATOM 986 C CA . PHE B 1 18 ? -6.359 -12.922 -11.742 1 98.88 18 PHE B CA 1
ATOM 987 C C . PHE B 1 18 ? -5.121 -12.891 -12.625 1 98.88 18 PHE B C 1
ATOM 989 O O . PHE B 1 18 ? -4.012 -13.172 -12.164 1 98.88 18 PHE B O 1
ATOM 996 N N . GLU B 1 19 ? -5.328 -12.625 -13.852 1 98.69 19 GLU B N 1
ATOM 997 C CA . GLU B 1 19 ? -4.184 -12.398 -14.727 1 98.69 19 GLU B CA 1
ATOM 998 C C . GLU B 1 19 ? -4.57 -11.547 -15.93 1 98.69 19 GLU B C 1
ATOM 1000 O O . GLU B 1 19 ? -5.648 -11.719 -16.5 1 98.69 19 GLU B O 1
ATOM 1005 N N . ASN B 1 20 ? -3.773 -10.625 -16.25 1 98.5 20 ASN B N 1
ATOM 1006 C CA . ASN B 1 20 ? -3.873 -9.891 -17.5 1 98.5 20 ASN B CA 1
ATOM 1007 C C . ASN B 1 20 ? -2.5 -9.648 -18.125 1 98.5 20 ASN B C 1
ATOM 1009 O O . ASN B 1 20 ? -1.549 -10.383 -17.828 1 98.5 20 ASN B O 1
ATOM 1013 N N . GLU B 1 21 ? -2.377 -8.727 -18.984 1 98 21 GLU B N 1
ATOM 1014 C CA . GLU B 1 21 ? -1.128 -8.484 -19.703 1 98 21 GLU B CA 1
ATOM 1015 C C . GLU B 1 21 ? -0.017 -8.055 -18.75 1 98 21 GLU B C 1
ATOM 1017 O O . GLU B 1 21 ? 1.143 -8.43 -18.922 1 98 21 GLU B O 1
ATOM 1022 N N . ASN B 1 22 ? -0.348 -7.355 -17.719 1 98.62 22 ASN B N 1
ATOM 1023 C CA . ASN B 1 22 ? 0.671 -6.684 -16.922 1 98.62 22 ASN B CA 1
ATOM 1024 C C . ASN B 1 22 ? 0.81 -7.312 -15.531 1 98.62 22 ASN B C 1
ATOM 1026 O O . ASN B 1 22 ? 1.836 -7.148 -14.867 1 98.62 22 ASN B O 1
ATOM 1030 N N . PHE B 1 23 ? -0.262 -8.055 -15.141 1 98.88 23 PHE B N 1
ATOM 1031 C CA . PHE B 1 23 ? -0.246 -8.5 -13.75 1 98.88 23 PHE B CA 1
ATOM 1032 C C . PHE B 1 23 ? -0.679 -9.953 -13.648 1 98.88 23 PHE B C 1
ATOM 1034 O O . PHE B 1 23 ? -1.414 -10.453 -14.5 1 98.88 23 PHE B O 1
ATOM 1041 N N . ILE B 1 24 ? -0.127 -10.594 -12.633 1 98.81 24 ILE B N 1
ATOM 1042 C CA . ILE B 1 24 ? -0.686 -11.836 -12.117 1 98.81 24 ILE B CA 1
ATOM 1043 C C . ILE B 1 24 ? -1 -11.688 -10.633 1 98.81 24 ILE B C 1
ATOM 1045 O O . ILE B 1 24 ? -0.259 -11.031 -9.898 1 98.81 24 ILE B O 1
ATOM 1049 N N . ALA B 1 25 ? -2.137 -12.18 -10.188 1 98.94 25 ALA B N 1
ATOM 1050 C CA . ALA B 1 25 ? -2.479 -12.203 -8.773 1 98.94 25 ALA B CA 1
ATOM 1051 C C . ALA B 1 25 ? -2.705 -13.641 -8.289 1 98.94 25 ALA B C 1
ATOM 1053 O O . ALA B 1 25 ? -3.344 -14.438 -8.977 1 98.94 25 ALA B O 1
ATOM 1054 N N . ILE B 1 26 ? -2.156 -13.906 -7.141 1 98.88 26 ILE B N 1
ATOM 1055 C CA . ILE B 1 26 ? -2.219 -15.266 -6.609 1 98.88 26 ILE B CA 1
ATOM 1056 C C . ILE B 1 26 ? -2.57 -15.219 -5.125 1 98.88 26 ILE B C 1
ATOM 1058 O O . ILE B 1 26 ? -2.424 -14.18 -4.477 1 98.88 26 ILE B O 1
ATOM 1062 N N . LYS B 1 27 ? -3.086 -16.312 -4.645 1 98.81 27 LYS B N 1
ATOM 1063 C CA . LYS B 1 27 ? -3.205 -16.453 -3.195 1 98.81 27 LYS B CA 1
ATOM 1064 C C . LYS B 1 27 ? -1.844 -16.703 -2.551 1 98.81 27 LYS B C 1
ATOM 1066 O O . LYS B 1 27 ? -1.039 -17.469 -3.068 1 98.81 27 LYS B O 1
ATOM 1071 N N . ASP B 1 28 ? -1.596 -15.992 -1.531 1 98.06 28 ASP B N 1
ATOM 1072 C CA . ASP B 1 28 ? -0.354 -16.25 -0.811 1 98.06 28 ASP B CA 1
ATOM 1073 C C . ASP B 1 28 ? -0.339 -17.672 -0.245 1 98.06 28 ASP B C 1
ATOM 1075 O O . ASP B 1 28 ? -1.337 -18.141 0.313 1 98.06 28 ASP B O 1
ATOM 1079 N N . ARG B 1 29 ? 0.721 -18.297 -0.412 1 95.06 29 ARG B N 1
ATOM 1080 C CA . ARG B 1 29 ? 0.856 -19.672 0.051 1 95.06 29 ARG B CA 1
ATOM 1081 C C . ARG B 1 29 ? 0.81 -19.75 1.573 1 95.06 29 ARG B C 1
ATOM 1083 O O . ARG B 1 29 ? 0.353 -20.734 2.139 1 95.06 29 ARG B O 1
ATOM 1090 N N . PHE B 1 30 ? 1.321 -18.781 2.232 1 95.38 30 PHE B N 1
ATOM 1091 C CA . PHE B 1 30 ? 1.336 -18.688 3.686 1 95.38 30 PHE B CA 1
ATOM 1092 C C . PHE B 1 30 ? 0.51 -17.5 4.156 1 95.38 30 PHE B C 1
ATOM 1094 O O . PHE B 1 30 ? 1.051 -16.547 4.723 1 95.38 30 PHE B O 1
ATOM 1101 N N . PRO B 1 31 ? -0.734 -17.656 4.074 1 97.5 31 PRO B N 1
ATOM 1102 C CA . PRO B 1 31 ? -1.612 -16.516 4.324 1 97.5 31 PRO B CA 1
ATOM 1103 C C . PRO B 1 31 ? -1.535 -16.016 5.766 1 97.5 31 PRO B C 1
ATOM 1105 O O . PRO B 1 31 ? -1.475 -16.828 6.699 1 97.5 31 PRO B O 1
ATOM 1108 N N . GLN B 1 32 ? -1.484 -14.727 5.91 1 96.5 32 GLN B N 1
ATOM 1109 C CA . GLN B 1 32 ? -1.455 -14.086 7.223 1 96.5 32 GLN B CA 1
ATOM 1110 C C . GLN B 1 32 ? -2.826 -13.531 7.59 1 96.5 32 GLN B C 1
ATOM 1112 O O . GLN B 1 32 ? -2.99 -12.93 8.656 1 96.5 32 GLN B O 1
ATOM 1117 N N . ALA B 1 33 ? -3.805 -13.656 6.812 1 97.44 33 ALA B N 1
ATOM 1118 C CA . ALA B 1 33 ? -5.215 -13.32 6.984 1 97.44 33 ALA B CA 1
ATOM 1119 C C . ALA B 1 33 ? -6.105 -14.242 6.164 1 97.44 33 ALA B C 1
ATOM 1121 O O . ALA B 1 33 ? -5.629 -14.945 5.266 1 97.44 33 ALA B O 1
ATOM 1122 N N . PRO B 1 34 ? -7.395 -14.312 6.496 1 98.31 34 PRO B N 1
ATOM 1123 C CA . PRO B 1 34 ? -8.273 -15.195 5.734 1 98.31 34 PRO B CA 1
ATOM 1124 C C . PRO B 1 34 ? -8.195 -14.953 4.23 1 98.31 34 PRO B C 1
ATOM 1126 O O . PRO B 1 34 ? -8.266 -15.906 3.443 1 98.31 34 PRO B O 1
ATOM 1129 N N . VAL B 1 35 ? -8.156 -13.758 3.85 1 98.69 35 VAL B N 1
ATOM 1130 C CA . VAL B 1 35 ? -7.859 -13.367 2.477 1 98.69 35 VAL B CA 1
ATOM 1131 C C . VAL B 1 35 ? -6.484 -12.711 2.412 1 98.69 35 VAL B C 1
ATOM 1133 O O . VAL B 1 35 ? -6.234 -11.711 3.09 1 98.69 35 VAL B O 1
ATOM 1136 N N . HIS B 1 36 ? -5.574 -13.258 1.761 1 98.81 36 HIS B N 1
ATOM 1137 C CA . HIS B 1 36 ? -4.23 -12.742 1.525 1 98.81 36 HIS B CA 1
ATOM 1138 C C . HIS B 1 36 ? -3.777 -13.016 0.095 1 98.81 36 HIS B C 1
ATOM 1140 O O . HIS B 1 36 ? -3.393 -14.133 -0.235 1 98.81 36 HIS B O 1
ATOM 1146 N N . LEU B 1 37 ? -3.879 -12.023 -0.688 1 98.88 37 LEU B N 1
ATOM 1147 C CA . LEU B 1 37 ? -3.531 -12.117 -2.102 1 98.88 37 LEU B CA 1
ATOM 1148 C C . LEU B 1 37 ? -2.26 -11.328 -2.4 1 98.88 37 LEU B C 1
ATOM 1150 O O . LEU B 1 37 ? -1.958 -10.344 -1.719 1 98.88 37 LEU B O 1
ATOM 1154 N N . LEU B 1 38 ? -1.536 -11.781 -3.393 1 98.88 38 LEU B N 1
ATOM 1155 C CA . LEU B 1 38 ? -0.37 -11.078 -3.922 1 98.88 38 LEU B CA 1
ATOM 1156 C C . LEU B 1 38 ? -0.623 -10.609 -5.348 1 98.88 38 LEU B C 1
ATOM 1158 O O . LEU B 1 38 ? -0.941 -11.406 -6.227 1 98.88 38 LEU B O 1
ATOM 1162 N N . ILE B 1 39 ? -0.582 -9.336 -5.551 1 98.94 39 ILE B N 1
ATOM 1163 C CA . ILE B 1 39 ? -0.664 -8.75 -6.883 1 98.94 39 ILE B CA 1
ATOM 1164 C C . ILE B 1 39 ? 0.739 -8.43 -7.395 1 98.94 39 ILE B C 1
ATOM 1166 O O . ILE B 1 39 ? 1.449 -7.609 -6.801 1 98.94 39 ILE B O 1
ATOM 1170 N N . ILE B 1 40 ? 1.13 -9.023 -8.516 1 98.81 40 ILE B N 1
ATOM 1171 C CA . ILE B 1 40 ? 2.523 -9.062 -8.945 1 98.81 40 ILE B CA 1
ATOM 1172 C C . ILE B 1 40 ? 2.641 -8.555 -10.383 1 98.81 40 ILE B C 1
ATOM 1174 O O . ILE B 1 40 ? 2.076 -9.148 -11.305 1 98.81 40 ILE B O 1
ATOM 1178 N N . PRO B 1 41 ? 3.311 -7.43 -10.562 1 98.75 41 PRO B N 1
ATOM 1179 C CA . PRO B 1 41 ? 3.6 -7.074 -11.953 1 98.75 41 PRO B CA 1
ATOM 1180 C C . PRO B 1 41 ? 4.453 -8.125 -12.664 1 98.75 41 PRO B C 1
ATOM 1182 O O . PRO B 1 41 ? 5.395 -8.656 -12.078 1 98.75 41 PRO B O 1
ATOM 1185 N N . LYS B 1 42 ? 4.086 -8.414 -13.867 1 98.06 42 LYS B N 1
ATOM 1186 C CA . LYS B 1 42 ? 4.84 -9.406 -14.625 1 98.06 42 LYS B CA 1
ATOM 1187 C C . LYS B 1 42 ? 6.23 -8.883 -14.977 1 98.06 42 LYS B C 1
ATOM 1189 O O . LYS B 1 42 ? 7.188 -9.656 -15.062 1 98.06 42 LYS B O 1
ATOM 1194 N N . LYS B 1 43 ? 6.301 -7.586 -15.219 1 97.19 43 LYS B N 1
ATOM 1195 C CA . LYS B 1 43 ? 7.613 -6.98 -15.406 1 97.19 43 LYS B CA 1
ATOM 1196 C C . LYS B 1 43 ? 8.5 -7.199 -14.18 1 97.19 43 LYS B C 1
ATOM 1198 O O . LYS B 1 43 ? 8.039 -7.059 -13.047 1 97.19 43 LYS B O 1
ATOM 1203 N N . PRO B 1 44 ? 9.75 -7.574 -14.391 1 97.06 44 PRO B N 1
ATOM 1204 C CA . PRO B 1 44 ? 10.641 -7.867 -13.266 1 97.06 44 PRO B CA 1
ATOM 1205 C C . PRO B 1 44 ? 11.172 -6.605 -12.586 1 97.06 44 PRO B C 1
ATOM 1207 O O . PRO B 1 44 ? 12.344 -6.25 -12.758 1 97.06 44 PRO B O 1
ATOM 1210 N N . ILE B 1 45 ? 10.445 -6.004 -11.812 1 98 45 ILE B N 1
ATOM 1211 C CA . ILE B 1 45 ? 10.828 -4.852 -11 1 98 45 ILE B CA 1
ATOM 1212 C C . ILE B 1 45 ? 11.172 -5.309 -9.586 1 98 45 ILE B C 1
ATOM 1214 O O . ILE B 1 45 ? 10.312 -5.824 -8.867 1 98 45 ILE B O 1
ATOM 1218 N N . PRO B 1 46 ? 12.367 -5.121 -9.164 1 98.31 46 PRO B N 1
ATOM 1219 C CA . PRO B 1 46 ? 12.789 -5.703 -7.887 1 98.31 46 PRO B CA 1
ATOM 1220 C C . PRO B 1 46 ? 12.078 -5.074 -6.688 1 98.31 46 PRO B C 1
ATOM 1222 O O . PRO B 1 46 ? 11.586 -5.789 -5.812 1 98.31 46 PRO B O 1
ATOM 1225 N N . ARG B 1 47 ? 12.133 -3.762 -6.641 1 98.56 47 ARG B N 1
ATOM 1226 C CA . ARG B 1 47 ? 11.539 -3.02 -5.531 1 98.56 47 ARG B CA 1
ATOM 1227 C C . ARG B 1 47 ? 10.609 -1.927 -6.035 1 98.56 47 ARG B C 1
ATOM 1229 O O . ARG B 1 47 ? 10.727 -1.476 -7.176 1 98.56 47 ARG B O 1
ATOM 1236 N N . PHE B 1 48 ? 9.672 -1.512 -5.094 1 98.88 48 PHE B N 1
ATOM 1237 C CA . PHE B 1 48 ? 8.82 -0.364 -5.406 1 98.88 48 PHE B CA 1
ATOM 1238 C C . PHE B 1 48 ? 9.672 0.841 -5.797 1 98.88 48 PHE B C 1
ATOM 1240 O O . PHE B 1 48 ? 9.352 1.549 -6.754 1 98.88 48 PHE B O 1
ATOM 1247 N N . GLN B 1 49 ? 10.742 1.067 -5.125 1 98.81 49 GLN B N 1
ATOM 1248 C CA . GLN B 1 49 ? 11.641 2.203 -5.336 1 98.81 49 GLN B CA 1
ATOM 1249 C C . GLN B 1 49 ? 12.312 2.123 -6.699 1 98.81 49 GLN B C 1
ATOM 1251 O O . GLN B 1 49 ? 12.906 3.102 -7.16 1 98.81 49 GLN B O 1
ATOM 1256 N N . ASP B 1 50 ? 12.242 1.016 -7.312 1 98.62 50 ASP B N 1
ATOM 1257 C CA . ASP B 1 50 ? 12.93 0.806 -8.578 1 98.62 50 ASP B CA 1
ATOM 1258 C C . ASP B 1 50 ? 11.977 0.986 -9.758 1 98.62 50 ASP B C 1
ATOM 1260 O O . ASP B 1 50 ? 12.383 0.845 -10.922 1 98.62 50 ASP B O 1
ATOM 1264 N N . ILE B 1 51 ? 10.68 1.272 -9.492 1 98.69 51 ILE B N 1
ATOM 1265 C CA . ILE B 1 51 ? 9.758 1.524 -10.586 1 98.69 51 ILE B CA 1
ATOM 1266 C C . ILE B 1 51 ? 10.227 2.73 -11.398 1 98.69 51 ILE B C 1
ATOM 1268 O O . ILE B 1 51 ? 10.391 3.826 -10.852 1 98.69 51 ILE B O 1
ATOM 1272 N N . PRO B 1 52 ? 10.422 2.494 -12.664 1 97.75 52 PRO B N 1
ATOM 1273 C CA . PRO B 1 52 ? 10.75 3.668 -13.484 1 97.75 52 PRO B CA 1
ATOM 1274 C C . PRO B 1 52 ? 9.602 4.68 -13.547 1 97.75 52 PRO B C 1
ATOM 1276 O O . PRO B 1 52 ? 8.43 4.293 -13.539 1 97.75 52 PRO B O 1
ATOM 1279 N N . GLY B 1 53 ? 9.961 5.918 -13.625 1 95.44 53 GLY B N 1
ATOM 1280 C CA . GLY B 1 53 ? 8.977 6.988 -13.625 1 95.44 53 GLY B CA 1
ATOM 1281 C C . GLY B 1 53 ? 7.852 6.766 -14.617 1 95.44 53 GLY B C 1
ATOM 1282 O O . GLY B 1 53 ? 6.684 7.004 -14.312 1 95.44 53 GLY B O 1
ATOM 1283 N N . ASP B 1 54 ? 8.148 6.352 -15.812 1 96.25 54 ASP B N 1
ATOM 1284 C CA . ASP B 1 54 ? 7.172 6.18 -16.875 1 96.25 54 ASP B CA 1
ATOM 1285 C C . ASP B 1 54 ? 6.375 4.891 -16.688 1 96.25 54 ASP B C 1
ATOM 1287 O O . ASP B 1 54 ? 5.41 4.641 -17.422 1 96.25 54 ASP B O 1
ATOM 1291 N N . GLU B 1 55 ? 6.727 4.109 -15.68 1 97.81 55 GLU B N 1
ATOM 1292 C CA . GLU B 1 55 ? 6.027 2.855 -15.414 1 97.81 55 GLU B CA 1
ATOM 1293 C C . GLU B 1 55 ? 5.16 2.965 -14.156 1 97.81 55 GLU B C 1
ATOM 1295 O O . GLU B 1 55 ? 4.434 2.031 -13.82 1 97.81 55 GLU B O 1
ATOM 1300 N N . MET B 1 56 ? 5.168 4.098 -13.602 1 98.38 56 MET B N 1
ATOM 1301 C CA . MET B 1 56 ? 4.434 4.266 -12.352 1 98.38 56 MET B CA 1
ATOM 1302 C C . MET B 1 56 ? 2.932 4.121 -12.578 1 98.38 56 MET B C 1
ATOM 1304 O O . MET B 1 56 ? 2.17 3.938 -11.625 1 98.38 56 MET B O 1
ATOM 1308 N N . ILE B 1 57 ? 2.521 4.184 -13.844 1 98.19 57 ILE B N 1
ATOM 1309 C CA . ILE B 1 57 ? 1.127 3.979 -14.219 1 98.19 57 ILE B CA 1
ATOM 1310 C C . ILE B 1 57 ? 0.687 2.574 -13.812 1 98.19 57 ILE B C 1
ATOM 1312 O O . ILE B 1 57 ? -0.505 2.32 -13.617 1 98.19 57 ILE B O 1
ATOM 1316 N N . LEU B 1 58 ? 1.625 1.655 -13.672 1 98.38 58 LEU B N 1
ATOM 1317 C CA . LEU B 1 58 ? 1.347 0.301 -13.211 1 98.38 58 LEU B CA 1
ATOM 1318 C C . LEU B 1 58 ? 0.647 0.327 -11.852 1 98.38 58 LEU B C 1
ATOM 1320 O O . LEU B 1 58 ? -0.185 -0.536 -11.562 1 98.38 58 LEU B O 1
ATOM 1324 N N . MET B 1 59 ? 0.911 1.338 -11.047 1 98.5 59 MET B N 1
ATOM 1325 C CA . MET B 1 59 ? 0.323 1.403 -9.719 1 98.5 59 MET B CA 1
ATOM 1326 C C . MET B 1 59 ? -1.147 1.799 -9.789 1 98.5 59 MET B C 1
ATOM 1328 O O . MET B 1 59 ? -1.951 1.371 -8.953 1 98.5 59 MET B O 1
ATOM 1332 N N . ALA B 1 60 ? -1.494 2.615 -10.766 1 98.69 60 ALA B N 1
ATOM 1333 C CA . ALA B 1 60 ? -2.914 2.875 -11 1 98.69 60 ALA B CA 1
ATOM 1334 C C . ALA B 1 60 ? -3.646 1.599 -11.398 1 98.69 60 ALA B C 1
ATOM 1336 O O . ALA B 1 60 ? -4.734 1.314 -10.891 1 98.69 60 ALA B O 1
ATOM 1337 N N . GLU B 1 61 ? -3.037 0.883 -12.266 1 98.69 61 GLU B N 1
ATOM 1338 C CA . GLU B 1 61 ? -3.641 -0.379 -12.688 1 98.69 61 GLU B CA 1
ATOM 1339 C C . GLU B 1 61 ? -3.736 -1.359 -11.523 1 98.69 61 GLU B C 1
ATOM 1341 O O . GLU B 1 61 ? -4.762 -2.018 -11.336 1 98.69 61 GLU B O 1
ATOM 1346 N N . ALA B 1 62 ? -2.688 -1.469 -10.758 1 98.81 62 ALA B N 1
ATOM 1347 C CA . ALA B 1 62 ? -2.703 -2.33 -9.578 1 98.81 62 ALA B CA 1
ATOM 1348 C C . ALA B 1 62 ? -3.836 -1.947 -8.633 1 98.81 62 ALA B C 1
ATOM 1350 O O . ALA B 1 62 ? -4.492 -2.816 -8.047 1 98.81 62 ALA B O 1
ATOM 1351 N N . GLY B 1 63 ? -4.023 -0.627 -8.453 1 98.88 63 GLY B N 1
ATOM 1352 C CA . GLY B 1 63 ? -5.105 -0.159 -7.605 1 98.88 63 GLY B CA 1
ATOM 1353 C C . GLY B 1 63 ? -6.469 -0.655 -8.047 1 98.88 63 GLY B C 1
ATOM 1354 O O . GLY B 1 63 ? -7.289 -1.056 -7.223 1 98.88 63 GLY B O 1
ATOM 1355 N N . LYS B 1 64 ? -6.656 -0.632 -9.312 1 98.81 64 LYS B N 1
ATOM 1356 C CA . LYS B 1 64 ? -7.914 -1.147 -9.852 1 98.81 64 LYS B CA 1
ATOM 1357 C C . LYS B 1 64 ? -8.07 -2.635 -9.547 1 98.81 64 LYS B C 1
ATOM 1359 O O . LYS B 1 64 ? -9.164 -3.088 -9.195 1 98.81 64 LYS B O 1
ATOM 1364 N N . ILE B 1 65 ? -7.008 -3.363 -9.727 1 98.94 65 ILE B N 1
ATOM 1365 C CA . ILE B 1 65 ? -7.02 -4.801 -9.469 1 98.94 65 ILE B CA 1
ATOM 1366 C C . ILE B 1 65 ? -7.312 -5.059 -7.992 1 98.94 65 ILE B C 1
ATOM 1368 O O . ILE B 1 65 ? -8.094 -5.953 -7.656 1 98.94 65 ILE B O 1
ATOM 1372 N N . VAL B 1 66 ? -6.73 -4.242 -7.109 1 98.94 66 VAL B N 1
ATOM 1373 C CA . VAL B 1 66 ? -6.973 -4.355 -5.672 1 98.94 66 VAL B CA 1
ATOM 1374 C C . VAL B 1 66 ? -8.461 -4.188 -5.387 1 98.94 66 VAL B C 1
ATOM 1376 O O . VAL B 1 66 ? -9.07 -5.016 -4.699 1 98.94 66 VAL B O 1
ATOM 1379 N N . GLN B 1 67 ? -9.047 -3.105 -5.914 1 98.88 67 GLN B N 1
ATOM 1380 C CA . GLN B 1 67 ? -10.469 -2.863 -5.68 1 98.88 67 GLN B CA 1
ATOM 1381 C C . GLN B 1 67 ? -11.312 -4.031 -6.176 1 98.88 67 GLN B C 1
ATOM 1383 O O . GLN B 1 67 ? -12.234 -4.473 -5.492 1 98.88 67 GLN B O 1
ATOM 1388 N N . GLU B 1 68 ? -11 -4.488 -7.363 1 98.88 68 GLU B N 1
ATOM 1389 C CA . GLU B 1 68 ? -11.758 -5.57 -7.992 1 98.88 68 GLU B CA 1
ATOM 1390 C C . GLU B 1 68 ? -11.672 -6.852 -7.168 1 98.88 68 GLU B C 1
ATOM 1392 O O . GLU B 1 68 ? -12.695 -7.473 -6.871 1 98.88 68 GLU B O 1
ATOM 1397 N N . LEU B 1 69 ? -10.477 -7.242 -6.797 1 98.94 69 LEU B N 1
ATOM 1398 C CA . LEU B 1 69 ? -10.266 -8.484 -6.062 1 98.94 69 LEU B CA 1
ATOM 1399 C C . LEU B 1 69 ? -10.844 -8.383 -4.652 1 98.94 69 LEU B C 1
ATOM 1401 O O . LEU B 1 69 ? -11.352 -9.375 -4.113 1 98.94 69 LEU B O 1
ATOM 1405 N N . ALA B 1 70 ? -10.75 -7.184 -4.039 1 98.94 70 ALA B N 1
ATOM 1406 C CA . ALA B 1 70 ? -11.359 -6.988 -2.73 1 98.94 70 ALA B CA 1
ATOM 1407 C C . ALA B 1 70 ? -12.867 -7.25 -2.785 1 98.94 70 ALA B C 1
ATOM 1409 O O . ALA B 1 70 ? -13.422 -7.887 -1.889 1 98.94 70 ALA B O 1
ATOM 1410 N N . ALA B 1 71 ? -13.469 -6.699 -3.783 1 98.81 71 ALA B N 1
ATOM 1411 C CA . ALA B 1 71 ? -14.898 -6.93 -3.973 1 98.81 71 ALA B CA 1
ATOM 1412 C C . ALA B 1 71 ? -15.18 -8.414 -4.215 1 98.81 71 ALA B C 1
ATOM 1414 O O . ALA B 1 71 ? -16.078 -8.984 -3.6 1 98.81 71 ALA B O 1
ATOM 1415 N N . GLU B 1 72 ? -14.453 -9.047 -5.109 1 98.88 72 GLU B N 1
ATOM 1416 C CA . GLU B 1 72 ? -14.656 -10.438 -5.5 1 98.88 72 GLU B CA 1
ATOM 1417 C C . GLU B 1 72 ? -14.5 -11.375 -4.309 1 98.88 72 GLU B C 1
ATOM 1419 O O . GLU B 1 72 ? -15.211 -12.375 -4.203 1 98.88 72 GLU B O 1
ATOM 1424 N N . PHE B 1 73 ? -13.586 -11.078 -3.406 1 98.81 73 PHE B N 1
ATOM 1425 C CA . PHE B 1 73 ? -13.289 -11.953 -2.281 1 98.81 73 PHE B CA 1
ATOM 1426 C C . PHE B 1 73 ? -14.055 -11.516 -1.037 1 98.81 73 PHE B C 1
ATOM 1428 O O . PHE B 1 73 ? -13.805 -12.023 0.06 1 98.81 73 PHE B O 1
ATOM 1435 N N . GLY B 1 74 ? -14.914 -10.523 -1.188 1 98.62 74 GLY B N 1
ATOM 1436 C CA . GLY B 1 74 ? -15.859 -10.148 -0.145 1 98.62 74 GLY B CA 1
ATOM 1437 C C . GLY B 1 74 ? -15.227 -9.336 0.97 1 98.62 74 GLY B C 1
ATOM 1438 O O . GLY B 1 74 ? -15.664 -9.406 2.121 1 98.62 74 GLY B O 1
ATOM 1439 N N . ILE B 1 75 ? -14.164 -8.602 0.675 1 98.69 75 ILE B N 1
ATOM 1440 C CA . ILE B 1 75 ? -13.477 -7.859 1.733 1 98.69 75 ILE B CA 1
ATOM 1441 C C . ILE B 1 75 ? -13.469 -6.371 1.401 1 98.69 75 ILE B C 1
ATOM 1443 O O . ILE B 1 75 ? -12.68 -5.609 1.961 1 98.69 75 ILE B O 1
ATOM 1447 N N . ALA B 1 76 ? -14.289 -5.883 0.528 1 98.69 76 ALA B N 1
ATOM 1448 C CA . ALA B 1 76 ? -14.305 -4.508 0.036 1 98.69 76 ALA B CA 1
ATOM 1449 C C . ALA B 1 76 ? -14.523 -3.52 1.177 1 98.69 76 ALA B C 1
ATOM 1451 O O . ALA B 1 76 ? -14.086 -2.371 1.105 1 98.69 76 ALA B O 1
ATOM 1452 N N . ASP B 1 77 ? -15.141 -3.973 2.262 1 97.56 77 ASP B N 1
ATOM 1453 C CA . ASP B 1 77 ? -15.484 -3.068 3.355 1 97.56 77 ASP B CA 1
ATOM 1454 C C . ASP B 1 77 ? -14.352 -2.979 4.375 1 97.56 77 ASP B C 1
ATOM 1456 O O . ASP B 1 77 ? -14.383 -2.135 5.273 1 97.56 77 ASP B O 1
ATOM 1460 N N . GLY B 1 78 ? -13.383 -3.848 4.203 1 98.12 78 GLY B N 1
ATOM 1461 C CA . GLY B 1 78 ? -12.273 -3.838 5.148 1 98.12 78 GLY B CA 1
ATOM 1462 C C . GLY B 1 78 ? -11.094 -4.676 4.691 1 98.12 78 GLY B C 1
ATOM 1463 O O . GLY B 1 78 ? -11.172 -5.906 4.684 1 98.12 78 GLY B O 1
ATOM 1464 N N . TYR B 1 79 ? -10.016 -3.979 4.406 1 98.69 79 TYR B N 1
ATOM 1465 C CA . TYR B 1 79 ? -8.781 -4.668 4.031 1 98.69 79 TYR B CA 1
ATOM 1466 C C . TYR B 1 79 ? -7.574 -3.752 4.195 1 98.69 79 TYR B C 1
ATOM 1468 O O . TYR B 1 79 ? -7.719 -2.574 4.527 1 98.69 79 TYR B O 1
ATOM 1476 N N . ARG B 1 80 ? -6.414 -4.328 4.047 1 98.62 80 ARG B N 1
ATOM 1477 C CA . ARG B 1 80 ? -5.148 -3.604 4.121 1 98.62 80 ARG B CA 1
ATOM 1478 C C . ARG B 1 80 ? -4.273 -3.91 2.91 1 98.62 80 ARG B C 1
ATOM 1480 O O . ARG B 1 80 ? -4.203 -5.059 2.463 1 98.62 80 ARG B O 1
ATOM 1487 N N . VAL B 1 81 ? -3.723 -2.9 2.33 1 98.81 81 VAL B N 1
ATOM 1488 C CA . VAL B 1 81 ? -2.729 -3.031 1.271 1 98.81 81 VAL B CA 1
ATOM 1489 C C . VAL B 1 81 ? -1.334 -2.764 1.836 1 98.81 81 VAL B C 1
ATOM 1491 O O . VAL B 1 81 ? -1.127 -1.782 2.555 1 98.81 81 VAL B O 1
ATOM 1494 N N . VAL B 1 82 ? -0.385 -3.629 1.523 1 98.56 82 VAL B N 1
ATOM 1495 C CA . VAL B 1 82 ? 0.972 -3.469 2.035 1 98.56 82 VAL B CA 1
ATOM 1496 C C . VAL B 1 82 ? 1.979 -3.672 0.904 1 98.56 82 VAL B C 1
ATOM 1498 O O . VAL B 1 82 ? 1.842 -4.598 0.103 1 98.56 82 VAL B O 1
ATOM 1501 N N . ILE B 1 83 ? 2.883 -2.836 0.792 1 98.69 83 ILE B N 1
ATOM 1502 C CA . ILE B 1 83 ? 4.051 -3.008 -0.066 1 98.69 83 ILE B CA 1
ATOM 1503 C C . ILE B 1 83 ? 5.324 -2.885 0.766 1 98.69 83 ILE B C 1
ATOM 1505 O O . ILE B 1 83 ? 5.562 -1.853 1.397 1 98.69 83 ILE B O 1
ATOM 1509 N N . ASN B 1 84 ? 6.105 -3.893 0.781 1 98.25 84 ASN B N 1
ATOM 1510 C CA . ASN B 1 84 ? 7.422 -3.861 1.409 1 98.25 84 ASN B CA 1
ATOM 1511 C C . ASN B 1 84 ? 8.516 -3.547 0.397 1 98.25 84 ASN B C 1
ATOM 1513 O O . ASN B 1 84 ? 8.586 -4.164 -0.667 1 98.25 84 ASN B O 1
ATOM 1517 N N . ASN B 1 85 ? 9.219 -2.568 0.721 1 98.56 85 ASN B N 1
ATOM 1518 C CA . ASN B 1 85 ? 10.32 -2.178 -0.155 1 98.56 85 ASN B CA 1
ATOM 1519 C C . ASN B 1 85 ? 11.672 -2.387 0.518 1 98.56 85 ASN B C 1
ATOM 1521 O O . ASN B 1 85 ? 11.977 -1.742 1.524 1 98.56 85 ASN B O 1
ATOM 1525 N N . GLY B 1 86 ? 12.516 -3.248 -0.009 1 97.62 86 GLY B N 1
ATOM 1526 C CA . GLY B 1 86 ? 13.836 -3.477 0.541 1 97.62 86 GLY B CA 1
ATOM 1527 C C . GLY B 1 86 ? 13.828 -4.316 1.803 1 97.62 86 GLY B C 1
ATOM 1528 O O . GLY B 1 86 ? 12.773 -4.508 2.416 1 97.62 86 GLY B O 1
ATOM 1529 N N . ALA B 1 87 ? 15.047 -4.754 2.186 1 95.94 87 ALA B N 1
ATOM 1530 C CA . ALA B 1 87 ? 15.18 -5.676 3.311 1 95.94 87 ALA B CA 1
ATOM 1531 C C . ALA B 1 87 ? 14.688 -5.039 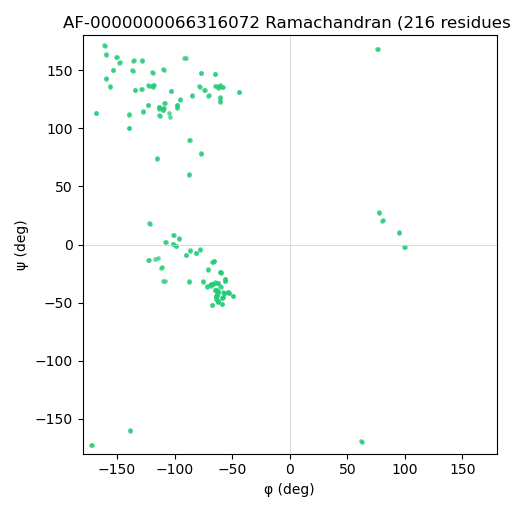4.605 1 95.94 87 ALA B C 1
ATOM 1533 O O . ALA B 1 87 ? 13.977 -5.68 5.391 1 95.94 87 ALA B O 1
ATOM 1534 N N . GLU B 1 88 ? 14.992 -3.842 4.793 1 96.12 88 GLU B N 1
ATOM 1535 C CA . GLU B 1 88 ? 14.578 -3.162 6.016 1 96.12 88 GLU B CA 1
ATOM 1536 C C . GLU B 1 88 ? 13.07 -2.912 6.027 1 96.12 88 GLU B C 1
ATOM 1538 O O . GLU B 1 88 ? 12.477 -2.709 7.09 1 96.12 88 GLU B O 1
ATOM 1543 N N . GLY B 1 89 ? 12.469 -2.908 4.883 1 97.12 89 GLY B N 1
ATOM 1544 C CA . GLY B 1 89 ? 11.016 -2.814 4.789 1 97.12 89 GLY B CA 1
ATOM 1545 C C . GLY B 1 89 ? 10.32 -4.145 5.004 1 97.12 89 GLY B C 1
ATOM 1546 O O . GLY B 1 89 ? 9.086 -4.199 5.082 1 97.12 89 GLY B O 1
ATOM 1547 N N . GLY B 1 90 ? 11.156 -5.18 5.094 1 96.56 90 GLY B N 1
ATOM 1548 C CA . GLY B 1 90 ? 10.609 -6.508 5.305 1 96.56 90 GLY B CA 1
ATOM 1549 C C . GLY B 1 90 ? 10.406 -7.281 4.02 1 96.56 90 GLY B C 1
ATOM 1550 O O . GLY B 1 90 ? 9.711 -8.305 4.004 1 96.56 90 GLY B O 1
ATOM 1551 N N . GLN B 1 91 ? 10.898 -6.789 2.979 1 97 91 GLN B N 1
ATOM 1552 C CA . GLN B 1 91 ? 10.766 -7.48 1.7 1 97 91 GLN B CA 1
ATOM 1553 C C . GLN B 1 91 ? 11.625 -8.75 1.668 1 97 91 GLN B C 1
ATOM 1555 O O . GLN B 1 91 ? 12.828 -8.695 1.919 1 97 91 GLN B O 1
ATOM 1560 N N . ALA B 1 9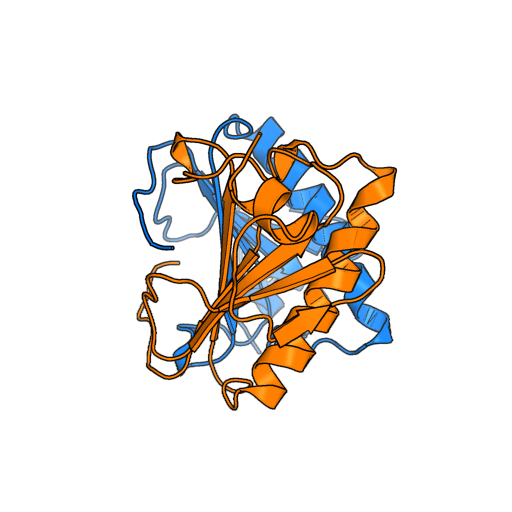2 ? 10.984 -9.844 1.304 1 95.31 92 ALA B N 1
ATOM 1561 C CA . ALA B 1 92 ? 11.688 -11.117 1.284 1 95.31 92 ALA B CA 1
ATOM 1562 C C . ALA B 1 92 ? 11.906 -11.602 -0.146 1 95.31 92 ALA B C 1
ATOM 1564 O O . ALA B 1 92 ? 12.836 -12.367 -0.414 1 95.31 92 ALA B O 1
ATOM 1565 N N . VAL B 1 93 ? 11.016 -11.281 -1.015 1 96.69 93 VAL B N 1
ATOM 1566 C CA . VAL B 1 93 ? 11.117 -11.578 -2.439 1 96.69 93 VAL B CA 1
ATOM 1567 C C . VAL B 1 93 ? 11.359 -10.289 -3.223 1 96.69 93 VAL B C 1
ATOM 1569 O O . VAL B 1 93 ? 10.555 -9.359 -3.16 1 96.69 93 VAL B O 1
ATOM 1572 N N . PHE B 1 94 ? 12.516 -10.273 -3.865 1 97.56 94 PHE B N 1
ATOM 1573 C CA . PHE B 1 94 ? 12.891 -9.031 -4.543 1 97.56 94 PHE B CA 1
ATOM 1574 C C . PHE B 1 94 ? 12.32 -9.008 -5.961 1 97.56 94 PHE B C 1
ATOM 1576 O O . PHE B 1 94 ? 13.078 -8.93 -6.934 1 97.56 94 PHE B O 1
ATOM 1583 N N . HIS B 1 95 ? 11.133 -9.07 -6.062 1 98.44 95 HIS B N 1
ATOM 1584 C CA . HIS B 1 95 ? 10.156 -8.828 -7.121 1 98.44 95 HIS B CA 1
ATOM 1585 C C . HIS B 1 95 ? 8.914 -8.125 -6.578 1 98.44 95 HIS B C 1
ATOM 1587 O O . HIS B 1 95 ? 8.188 -8.695 -5.762 1 98.44 95 HIS B O 1
ATOM 1593 N N . LEU B 1 96 ? 8.781 -6.891 -7.012 1 98.38 96 LEU B N 1
ATOM 1594 C CA . LEU B 1 96 ? 7.711 -6.047 -6.488 1 98.38 96 LEU B CA 1
ATOM 1595 C C . LEU B 1 96 ? 6.398 -6.82 -6.41 1 98.38 96 LEU B C 1
ATOM 1597 O O . LEU B 1 96 ? 6.051 -7.555 -7.34 1 98.38 96 LEU B O 1
ATOM 1601 N N . HIS B 1 97 ? 5.73 -6.75 -5.297 1 98.62 97 HIS B N 1
ATOM 1602 C CA . HIS B 1 97 ? 4.398 -7.316 -5.145 1 98.62 97 HIS B CA 1
ATOM 1603 C C . HIS B 1 97 ? 3.605 -6.582 -4.07 1 98.62 97 HIS B C 1
ATOM 1605 O O . HIS B 1 97 ? 4.184 -6.043 -3.123 1 98.62 97 HIS B O 1
ATOM 1611 N N . ILE B 1 98 ? 2.336 -6.57 -4.266 1 98.88 98 ILE B N 1
ATOM 1612 C CA . ILE B 1 98 ? 1.382 -5.883 -3.404 1 98.88 98 ILE B CA 1
ATOM 1613 C C . ILE B 1 98 ? 0.568 -6.906 -2.615 1 98.88 98 ILE B C 1
ATOM 1615 O O . ILE B 1 98 ? -0.042 -7.805 -3.197 1 98.88 98 ILE B O 1
ATOM 1619 N N . HIS B 1 99 ? 0.648 -6.77 -1.342 1 98.88 99 HIS B N 1
ATOM 1620 C CA . HIS B 1 99 ? -0.166 -7.621 -0.481 1 98.88 99 HIS B CA 1
ATOM 1621 C C . HIS B 1 99 ? -1.562 -7.039 -0.293 1 98.88 99 HIS B C 1
ATOM 1623 O O . HIS B 1 99 ? -1.709 -5.867 0.057 1 98.88 99 HIS B O 1
ATOM 1629 N N . LEU B 1 100 ? -2.527 -7.785 -0.521 1 98.88 100 LEU B N 1
ATOM 1630 C CA . LEU B 1 100 ? -3.918 -7.484 -0.197 1 98.88 100 LEU B CA 1
ATOM 1631 C C . LEU B 1 100 ? -4.438 -8.422 0.887 1 98.88 100 LEU B C 1
ATOM 1633 O O . LEU B 1 100 ? -4.598 -9.625 0.65 1 98.88 100 LEU B O 1
ATOM 1637 N N . LEU B 1 101 ? -4.672 -7.867 2.055 1 98.62 101 LEU B N 1
ATOM 1638 C CA . LEU B 1 101 ? -5.051 -8.672 3.213 1 98.62 101 LEU B CA 1
ATOM 1639 C C . LEU B 1 101 ? -6.438 -8.281 3.715 1 98.62 101 LEU B C 1
ATOM 1641 O O . LEU B 1 101 ? -6.773 -7.098 3.762 1 98.62 101 LEU B O 1
ATOM 1645 N N . GLY B 1 102 ? -7.273 -9.211 4.055 1 98.38 102 GLY B N 1
ATOM 1646 C CA . GLY B 1 102 ? -8.586 -8.953 4.621 1 98.38 102 GLY B CA 1
ATOM 1647 C C . GLY B 1 102 ? -9.289 -10.211 5.102 1 98.38 102 GLY B C 1
ATOM 1648 O O . GLY B 1 102 ? -8.664 -11.258 5.25 1 98.38 102 GLY B O 1
ATOM 1649 N N . GLY B 1 103 ? -10.562 -10.047 5.496 1 98.19 103 GLY B N 1
ATOM 1650 C CA . GLY B 1 103 ? -11.383 -11.172 5.922 1 98.19 103 GLY B CA 1
ATOM 1651 C C . GLY B 1 103 ? -11.477 -11.297 7.43 1 98.19 103 GLY B C 1
ATOM 1652 O O . GLY B 1 103 ? -12.148 -12.203 7.941 1 98.19 103 GLY B O 1
ATOM 1653 N N . ARG B 1 104 ? -10.812 -10.453 8.148 1 96.75 104 ARG B N 1
ATOM 1654 C CA . ARG B 1 104 ? -10.875 -10.305 9.602 1 96.75 104 ARG B CA 1
ATOM 1655 C C . ARG B 1 104 ? -10.359 -8.93 10.031 1 96.75 104 ARG B C 1
ATOM 1657 O O . ARG B 1 104 ? -9.75 -8.211 9.234 1 96.75 104 ARG B O 1
ATOM 1664 N N . PRO B 1 105 ? -10.648 -8.555 11.188 1 96 105 PRO B N 1
ATOM 1665 C CA . PRO B 1 105 ? -10.008 -7.332 11.664 1 96 105 PRO B CA 1
ATOM 1666 C C . PRO B 1 105 ? -8.484 -7.438 11.703 1 96 105 PRO B C 1
ATOM 1668 O O . PRO B 1 105 ? -7.945 -8.43 12.203 1 96 105 PRO B O 1
ATOM 1671 N N . LEU B 1 106 ? -7.672 -6.539 11.094 1 93.19 106 LEU B N 1
ATOM 1672 C CA . LEU B 1 106 ? -6.227 -6.645 10.922 1 93.19 106 LEU B CA 1
ATOM 1673 C C . LEU B 1 106 ? -5.492 -5.785 11.945 1 93.19 106 LEU B C 1
ATOM 1675 O O . LEU B 1 106 ? -4.262 -5.828 12.031 1 93.19 106 LEU B O 1
ATOM 1679 N N . GLY B 1 107 ? -6.164 -5.199 12.922 1 86.62 107 GLY B N 1
ATOM 1680 C CA . GLY B 1 107 ? -5.52 -4.379 13.938 1 86.62 107 GLY B CA 1
ATOM 1681 C C . GLY B 1 107 ? -4.832 -3.152 13.367 1 86.62 107 GLY B C 1
ATOM 1682 O O . GLY B 1 107 ? -4.941 -2.875 12.164 1 86.62 107 GLY B O 1
ATOM 1683 N N . ALA B 1 108 ? -4.027 -2.512 14.312 1 79.12 108 ALA B N 1
ATOM 1684 C CA . ALA B 1 108 ? -3.398 -1.246 13.945 1 79.12 108 ALA B CA 1
ATOM 1685 C C . ALA B 1 108 ? -1.911 -1.437 13.656 1 79.12 108 ALA B C 1
ATOM 1687 O O . ALA B 1 108 ? -1.199 -2.082 14.43 1 79.12 108 ALA B O 1
ATOM 1688 N N . ILE B 1 109 ? -1.449 -1.261 12.453 1 80.25 109 ILE B N 1
ATOM 1689 C CA . ILE B 1 109 ? -0.017 -1.331 12.188 1 80.25 109 ILE B CA 1
ATOM 1690 C C . ILE B 1 109 ? 0.481 0.019 11.68 1 80.25 109 ILE B C 1
ATOM 1692 O O . ILE B 1 109 ? 1.689 0.251 11.594 1 80.25 109 ILE B O 1
ATOM 1696 N N . ALA B 1 110 ? -0.476 0.78 11.367 1 81.06 110 ALA B N 1
ATOM 1697 C CA . ALA B 1 110 ? -0.197 2.137 10.906 1 81.06 110 ALA B CA 1
ATOM 1698 C C . ALA B 1 110 ? -1.408 3.045 11.102 1 81.06 110 ALA B C 1
ATOM 1700 O O . ALA B 1 110 ? -2.539 2.564 11.219 1 81.06 110 ALA B O 1
#

Sequence (220 aa):
MTVFKQIIDGLIDCEKVFENENFIAIKDRFPQAPVHLLIIPKKPIPRFQDIPGDEMILMAEAGKIVQELAAEFGIADGYRVVINNGAEGGQAVFHLHIHLLGGRPLGAIAMTVFKQIIDGLIDCEKVFENENFIAIKDRFPQAPVHLLIIPKKPIPRFQDIPGDEMILMAEAGKIVQELAAEFGIADGYRVVINNGAEGGQAVFHLHIHLLGGRPLGAIA

Organism: Chlamydia pneumoniae (NCBI:txid83558)

Foldseek 3Di:
DFPVLCVLVVNDDFAWDDDDDFWTKTFDPDAPAPGKMKIFTNPFQQFPVRQDPVRCVVVVVVVVVLCVVCVVVVFNVDWDKDWQGDVVSVDDTRGTIIIIHGDDDPDDPD/DFPVLCVLVVNDDFAWDDDDDFWTKTFDPDAPAPGKMKIFTNPFQQFPVRQDPVRCVVVVVVVVVLCVVCVVVVFNVDWDKDWAGDVVSVDDTRGTIIIIHGDDDPDDPD

InterPro domains:
  IPR001310 Histidine triad (HIT) protein [PR00332] (3-19)
  IPR001310 Histidine triad (HIT) protein [PR00332] (24-42)
  IPR001310 Histidine triad (HIT) protein [PR00332] (91-101)
  IPR001310 Histidine triad (HIT) protein [PTHR23089] (2-106)
  IPR011146 HIT-like domain [PF01230] (12-105)
  IPR011146 HIT-like domain [PS51084] (3-110)
  IPR019808 Histidine triad, conserved site [PS00892] (84-102)
  IPR036265 HIT-like superfamily [G3DSA:3.30.428.10] (1-108)
  IPR036265 HIT-like superfamily [SSF54197] (2-107)

Solvent-accessible surface area (backbone atoms only — not comparable to full-atom values): 11845 Å² total; per-residue (Å²): 136,51,73,65,56,33,41,74,69,64,74,42,89,74,56,68,76,47,72,60,95,55,36,40,26,29,52,45,91,76,55,90,40,86,36,28,34,35,43,27,55,66,65,91,37,43,30,65,72,59,55,49,80,91,49,34,59,55,44,17,53,48,49,52,50,50,47,51,51,28,48,74,70,71,22,59,68,14,21,32,40,39,34,46,22,34,65,34,16,31,34,84,61,76,47,37,49,36,39,42,35,18,70,51,74,64,52,79,88,111,136,52,74,64,54,34,41,76,70,65,73,43,89,74,57,69,77,46,71,61,96,56,37,40,25,29,52,46,90,77,56,89,40,84,35,28,34,35,43,27,54,65,65,91,36,43,32,65,71,60,56,50,80,90,50,32,58,54,44,17,54,48,49,53,50,49,46,52,50,28,49,75,72,71,22,58,68,15,21,31,39,39,35,45,21,34,63,32,16,31,34,85,62,76,46,38,49,36,39,40,34,20,69,49,75,66,53,79,89,110